Protein AF-A0A849WW15-F1 (afdb_monomer)

Structure (mmCIF, N/CA/C/O backbone):
data_AF-A0A849WW15-F1
#
_entry.id   AF-A0A849WW15-F1
#
loop_
_atom_site.group_PDB
_atom_site.id
_atom_site.type_symbol
_atom_site.label_atom_id
_atom_site.label_alt_id
_atom_site.label_comp_id
_atom_site.label_asym_id
_atom_site.label_entity_id
_atom_site.label_seq_id
_atom_site.pdbx_PDB_ins_code
_atom_site.Cartn_x
_atom_site.Cartn_y
_atom_site.Cartn_z
_atom_site.occupancy
_atom_site.B_iso_or_equiv
_atom_site.auth_seq_id
_atom_site.auth_comp_id
_atom_site.auth_asym_id
_atom_site.auth_atom_id
_atom_site.pdbx_PDB_model_num
ATOM 1 N N . GLY A 1 1 ? 19.511 -15.429 3.628 1.00 85.12 1 GLY A N 1
ATOM 2 C CA . GLY A 1 1 ? 18.711 -16.508 3.028 1.00 85.12 1 GLY A CA 1
ATOM 3 C C . GLY A 1 1 ? 17.426 -15.930 2.489 1.00 85.12 1 GLY A C 1
ATOM 4 O O . GLY A 1 1 ? 16.393 -16.110 3.109 1.00 85.12 1 GLY A O 1
ATOM 5 N N . GLU A 1 2 ? 17.505 -15.185 1.385 1.00 91.25 2 GLU A N 1
ATOM 6 C CA . GLU A 1 2 ? 16.321 -14.599 0.741 1.00 91.25 2 GLU A CA 1
ATOM 7 C C . GLU A 1 2 ? 15.491 -15.690 0.043 1.00 91.25 2 GLU A C 1
ATOM 9 O O . GLU A 1 2 ? 16.042 -16.706 -0.383 1.00 91.25 2 GLU A O 1
ATOM 14 N N .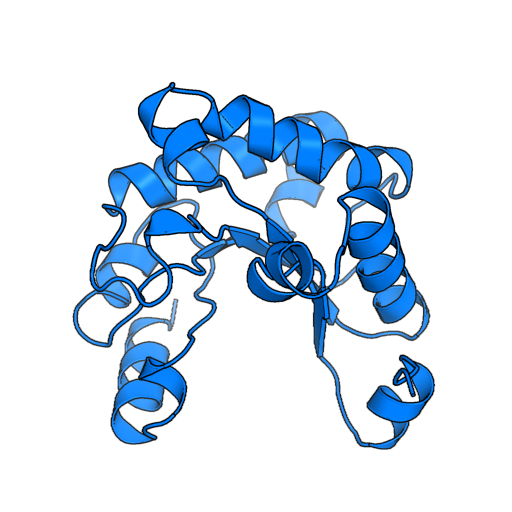 VAL A 1 3 ? 14.187 -15.454 -0.118 1.00 94.25 3 VAL A N 1
ATOM 15 C CA . VAL A 1 3 ? 13.289 -16.308 -0.911 1.00 94.25 3 VAL A CA 1
ATOM 16 C C . VAL A 1 3 ? 13.097 -15.675 -2.283 1.00 94.25 3 VAL A C 1
ATOM 18 O O . VAL A 1 3 ? 12.682 -14.521 -2.396 1.00 94.25 3 VAL A O 1
ATOM 21 N N . SER A 1 4 ? 13.402 -16.423 -3.341 1.00 94.06 4 SER A N 1
ATOM 22 C CA . SER A 1 4 ? 13.160 -15.957 -4.706 1.00 94.06 4 SER A CA 1
ATOM 23 C C . SER A 1 4 ? 11.670 -16.051 -5.073 1.00 94.06 4 SER A C 1
ATOM 25 O O . SER A 1 4 ? 10.972 -16.952 -4.598 1.00 94.06 4 SER A O 1
ATOM 27 N N . PRO A 1 5 ? 11.166 -15.204 -5.992 1.00 92.81 5 PRO A N 1
ATOM 28 C CA . PRO A 1 5 ? 9.784 -15.318 -6.456 1.00 92.81 5 PRO A CA 1
ATOM 29 C C . PRO A 1 5 ? 9.468 -16.667 -7.122 1.00 92.81 5 PRO A C 1
ATOM 31 O O . PRO A 1 5 ? 8.319 -17.090 -7.114 1.00 92.81 5 PRO A O 1
ATOM 34 N N . GLY A 1 6 ? 10.476 -17.352 -7.682 1.00 93.81 6 GLY A N 1
ATOM 35 C CA . GLY A 1 6 ? 10.332 -18.699 -8.245 1.00 93.81 6 GLY A CA 1
ATOM 36 C C . GLY A 1 6 ? 10.064 -19.763 -7.178 1.00 93.81 6 GLY A C 1
ATOM 37 O O . GLY A 1 6 ? 9.155 -20.567 -7.342 1.00 93.81 6 GLY A O 1
ATOM 38 N N . GLN A 1 7 ? 10.779 -19.705 -6.051 1.00 95.62 7 GLN A N 1
ATOM 39 C CA . GLN A 1 7 ? 10.535 -20.603 -4.915 1.00 95.62 7 GLN A CA 1
ATOM 40 C C . GLN A 1 7 ? 9.147 -20.375 -4.303 1.00 95.62 7 GLN A C 1
ATOM 42 O O . GLN A 1 7 ? 8.424 -21.327 -4.033 1.00 95.62 7 GLN A O 1
ATOM 47 N N . ALA A 1 8 ? 8.744 -19.112 -4.121 1.00 95.62 8 ALA A N 1
ATOM 48 C CA . ALA A 1 8 ? 7.420 -18.786 -3.585 1.00 95.62 8 ALA A CA 1
ATOM 49 C C . ALA A 1 8 ? 6.290 -19.299 -4.498 1.00 95.62 8 ALA A C 1
ATOM 51 O O . ALA A 1 8 ? 5.311 -19.875 -4.028 1.00 95.62 8 ALA A O 1
ATOM 52 N N . ARG A 1 9 ? 6.458 -19.130 -5.813 1.00 94.88 9 ARG A N 1
ATOM 53 C CA . ARG A 1 9 ? 5.588 -19.671 -6.865 1.00 94.88 9 ARG A CA 1
ATOM 54 C C . ARG A 1 9 ? 5.419 -21.181 -6.787 1.00 94.88 9 ARG A C 1
ATOM 56 O O . ARG A 1 9 ? 4.296 -21.667 -6.854 1.00 94.88 9 ARG A O 1
ATOM 63 N N . GLU A 1 10 ? 6.532 -21.897 -6.674 1.00 95.69 10 GLU A N 1
ATOM 64 C CA . GLU A 1 10 ? 6.550 -23.357 -6.589 1.00 95.69 10 GLU A CA 1
ATOM 65 C C . GLU A 1 10 ? 5.806 -23.854 -5.341 1.00 95.69 10 GLU A C 1
ATOM 67 O O . GLU A 1 10 ? 5.094 -24.849 -5.402 1.00 95.69 10 GLU A O 1
ATOM 72 N N . ALA A 1 11 ? 5.863 -23.090 -4.246 1.00 96.56 11 ALA A N 1
ATOM 73 C CA . ALA A 1 11 ? 5.080 -23.330 -3.034 1.00 96.56 11 ALA A CA 1
ATOM 74 C C . ALA A 1 11 ? 3.592 -22.910 -3.134 1.00 96.56 11 ALA A C 1
ATOM 76 O O . ALA A 1 11 ? 2.860 -23.014 -2.152 1.00 96.56 11 ALA A O 1
ATOM 77 N N . GLY A 1 12 ? 3.129 -22.421 -4.290 1.00 96.38 12 GLY A N 1
ATOM 78 C CA . GLY A 1 12 ? 1.732 -22.042 -4.533 1.00 96.38 12 GLY A CA 1
ATOM 79 C C . GLY A 1 12 ? 1.381 -20.582 -4.225 1.00 96.38 12 GLY A C 1
ATOM 80 O O . GLY A 1 12 ? 0.210 -20.205 -4.302 1.00 96.38 12 GLY A O 1
ATOM 81 N N . ALA A 1 13 ? 2.357 -19.729 -3.898 1.00 96.44 13 ALA A N 1
ATOM 82 C CA . ALA A 1 13 ? 2.088 -18.318 -3.642 1.00 96.44 13 ALA A CA 1
ATOM 83 C C . ALA A 1 13 ? 1.708 -17.569 -4.932 1.00 96.44 13 ALA A C 1
ATOM 85 O O . ALA A 1 13 ? 2.412 -17.619 -5.944 1.00 96.44 13 ALA A O 1
ATOM 86 N N . VAL A 1 14 ? 0.613 -16.806 -4.867 1.00 96.12 14 VAL A N 1
ATOM 87 C CA . VAL A 1 14 ? 0.112 -15.987 -5.988 1.00 96.12 14 VAL A CA 1
ATOM 88 C C . VAL A 1 14 ? 0.275 -14.480 -5.766 1.00 96.12 14 VAL A C 1
ATOM 90 O O . VAL A 1 14 ? 0.293 -13.726 -6.741 1.00 96.12 14 VAL A O 1
ATOM 93 N N . PHE A 1 15 ? 0.445 -14.042 -4.514 1.00 97.00 15 PHE A N 1
ATOM 94 C CA . PHE A 1 15 ? 0.693 -12.648 -4.131 1.00 97.00 15 PHE A CA 1
ATOM 95 C C . PHE A 1 15 ? 2.074 -12.471 -3.491 1.00 97.00 15 PHE A C 1
ATOM 97 O O . PHE A 1 15 ? 2.591 -13.395 -2.864 1.00 97.00 15 PHE A O 1
ATOM 104 N N . ALA A 1 16 ? 2.646 -11.273 -3.620 1.00 96.56 16 ALA A N 1
ATOM 105 C CA . ALA A 1 16 ? 3.856 -10.862 -2.908 1.00 96.56 16 ALA A CA 1
ATOM 106 C C . ALA A 1 16 ? 3.723 -9.418 -2.401 1.00 96.56 16 ALA A C 1
ATOM 108 O O . ALA A 1 16 ? 3.415 -8.521 -3.185 1.00 96.56 16 ALA A O 1
ATOM 109 N N . LEU A 1 17 ? 3.981 -9.195 -1.109 1.00 97.25 17 LEU A N 1
ATOM 110 C CA . LEU A 1 17 ? 4.114 -7.853 -0.535 1.00 97.25 17 LEU A CA 1
ATOM 111 C C . LEU A 1 17 ? 5.542 -7.335 -0.758 1.00 97.25 17 LEU A C 1
ATOM 113 O O . LEU A 1 17 ? 6.511 -8.078 -0.583 1.00 97.25 17 LEU A O 1
ATOM 117 N N . ALA A 1 18 ? 5.681 -6.059 -1.104 1.00 97.38 18 ALA A N 1
ATOM 118 C CA . ALA A 1 18 ? 6.974 -5.393 -1.233 1.00 97.38 18 ALA A CA 1
ATOM 119 C C . ALA A 1 18 ? 6.890 -3.957 -0.711 1.00 97.38 18 ALA A C 1
ATOM 121 O O . ALA A 1 18 ? 5.902 -3.270 -0.955 1.00 97.38 18 ALA A O 1
ATOM 122 N N . GLY A 1 19 ? 7.931 -3.481 -0.028 1.00 97.62 19 GLY A N 1
ATOM 123 C CA . GLY A 1 19 ? 7.954 -2.126 0.518 1.00 97.62 19 GLY A CA 1
ATOM 124 C C . GLY A 1 19 ? 7.168 -1.958 1.812 1.00 97.62 19 GLY A C 1
ATOM 125 O O . GLY A 1 19 ? 6.876 -0.820 2.167 1.00 97.62 19 GLY A O 1
ATOM 126 N N . HIS A 1 20 ? 6.800 -3.043 2.505 1.00 97.88 20 HIS A N 1
ATOM 127 C CA . HIS A 1 20 ? 6.090 -2.939 3.785 1.00 97.88 20 HIS A CA 1
ATOM 128 C C . HIS A 1 20 ? 6.897 -2.074 4.758 1.00 97.88 20 HIS A C 1
ATOM 130 O O . HIS A 1 20 ? 8.128 -2.195 4.822 1.00 97.88 20 HIS A O 1
ATOM 136 N N . SER A 1 21 ? 6.219 -1.213 5.514 1.00 95.94 21 SER A N 1
ATOM 137 C CA . SER A 1 21 ? 6.853 -0.270 6.450 1.00 95.94 21 SER A CA 1
ATOM 138 C C . SER A 1 21 ? 7.924 -0.912 7.352 1.00 95.94 21 SER A C 1
ATOM 140 O O . SER A 1 21 ? 9.035 -0.392 7.466 1.00 95.94 21 SER A O 1
ATOM 142 N N . GLU A 1 22 ? 7.660 -2.102 7.893 1.00 95.56 22 GLU A N 1
ATOM 143 C CA . GLU A 1 22 ? 8.605 -2.861 8.728 1.00 95.56 22 GLU A CA 1
ATOM 144 C C . GLU A 1 22 ? 9.868 -3.301 7.968 1.00 95.56 22 GLU A C 1
ATOM 146 O O . GLU A 1 22 ? 10.968 -3.281 8.521 1.00 95.56 22 GLU A O 1
ATOM 151 N N . ARG A 1 23 ? 9.757 -3.656 6.678 1.00 97.38 23 ARG A N 1
ATOM 152 C CA . ARG A 1 23 ? 10.933 -3.977 5.847 1.00 97.38 23 ARG A CA 1
ATOM 153 C C . ARG A 1 23 ? 11.808 -2.754 5.623 1.00 97.38 23 ARG A C 1
ATOM 155 O O . ARG A 1 23 ? 13.036 -2.855 5.662 1.00 97.38 23 ARG A O 1
ATOM 162 N N . ARG A 1 24 ? 11.184 -1.593 5.433 1.00 96.69 24 ARG A N 1
ATOM 163 C CA . ARG A 1 24 ? 11.888 -0.314 5.286 1.00 96.69 24 ARG A CA 1
ATOM 164 C C . ARG A 1 24 ? 12.603 0.067 6.578 1.00 96.69 24 ARG A C 1
ATOM 166 O O . ARG A 1 24 ? 13.775 0.427 6.543 1.00 96.69 24 ARG A O 1
ATOM 173 N N . GLN A 1 25 ? 11.919 -0.076 7.712 1.00 94.00 25 GLN A N 1
ATOM 174 C CA . GLN A 1 25 ? 12.437 0.310 9.021 1.00 94.00 25 GLN A CA 1
ATOM 175 C C . GLN A 1 25 ? 13.540 -0.624 9.531 1.00 94.00 25 GLN A C 1
ATOM 177 O O . GLN A 1 25 ? 14.572 -0.148 9.998 1.00 94.00 25 GLN A O 1
ATOM 182 N N . PHE A 1 26 ? 13.331 -1.939 9.460 1.00 95.81 26 PHE A N 1
ATOM 183 C CA . PHE A 1 26 ? 14.200 -2.905 10.141 1.00 95.81 26 PHE A CA 1
ATOM 184 C C . PHE A 1 26 ? 15.211 -3.587 9.218 1.00 95.81 26 PHE A C 1
ATOM 186 O O . PHE A 1 26 ? 16.211 -4.115 9.698 1.00 95.81 26 PHE A O 1
ATOM 193 N N . PHE A 1 27 ? 14.980 -3.575 7.901 1.00 96.38 27 PHE A N 1
ATOM 194 C CA . PHE A 1 27 ? 15.793 -4.323 6.935 1.00 96.38 27 PHE A CA 1
ATOM 195 C C . PHE A 1 27 ? 16.400 -3.443 5.834 1.00 96.38 27 PHE A C 1
ATOM 197 O O . PHE A 1 27 ? 16.982 -3.966 4.883 1.00 96.38 27 PHE A O 1
ATOM 204 N N . GLY A 1 28 ? 16.279 -2.115 5.952 1.00 95.75 28 GLY A N 1
ATOM 205 C CA . GLY A 1 28 ? 16.886 -1.160 5.022 1.00 95.75 28 GLY A CA 1
ATOM 206 C C . GLY A 1 28 ? 16.302 -1.208 3.608 1.00 95.75 28 GLY A C 1
ATOM 207 O O . GLY A 1 28 ? 16.986 -0.867 2.644 1.00 95.75 28 GLY A O 1
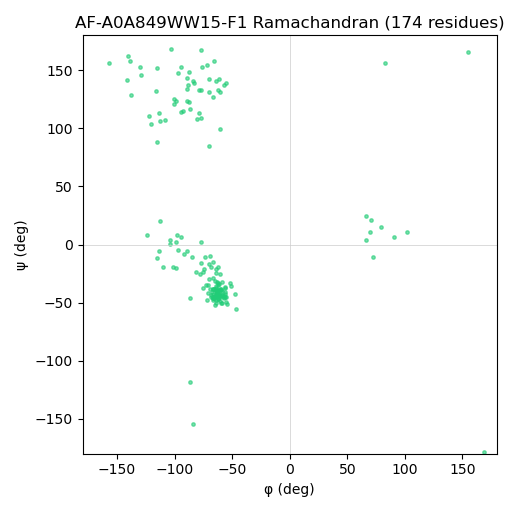ATOM 208 N N . GLU A 1 29 ? 15.056 -1.665 3.454 1.00 97.31 29 GLU A N 1
ATOM 209 C CA . GLU A 1 29 ? 14.377 -1.638 2.160 1.00 97.31 29 GLU A CA 1
ATOM 210 C C . GLU A 1 29 ? 14.120 -0.183 1.722 1.00 97.31 29 GLU A C 1
ATOM 212 O O . GLU A 1 29 ? 13.555 0.624 2.458 1.00 97.31 29 GLU A O 1
ATOM 217 N N . THR A 1 30 ? 14.561 0.160 0.514 1.00 98.00 30 THR A N 1
ATOM 218 C CA . THR A 1 30 ? 14.496 1.508 -0.065 1.00 98.00 30 THR A CA 1
ATOM 219 C C . THR A 1 30 ? 13.372 1.587 -1.091 1.00 98.00 30 THR A C 1
ATOM 221 O O . THR A 1 30 ? 12.855 0.557 -1.524 1.00 98.00 30 THR A O 1
ATOM 224 N N . ASP A 1 31 ? 13.018 2.797 -1.528 1.00 98.00 31 ASP A N 1
ATOM 225 C CA . ASP A 1 31 ? 12.000 3.000 -2.571 1.00 98.00 31 ASP A CA 1
ATOM 226 C C . ASP A 1 31 ? 12.363 2.219 -3.853 1.00 98.00 31 ASP A C 1
ATOM 228 O O . ASP A 1 31 ? 11.549 1.450 -4.370 1.00 98.00 31 ASP A O 1
AT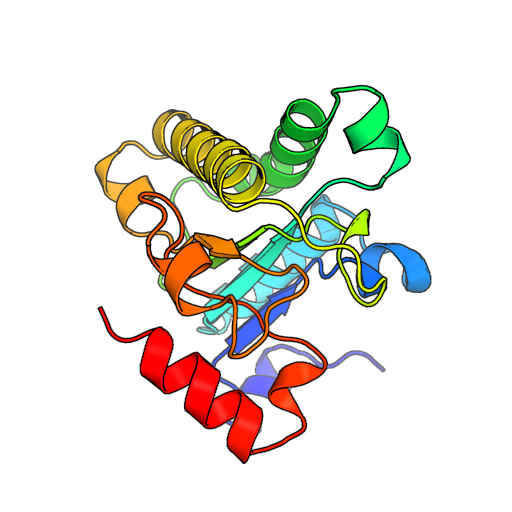OM 232 N N . ASP A 1 32 ? 13.626 2.285 -4.285 1.00 97.75 32 ASP A N 1
ATOM 233 C CA . ASP A 1 32 ? 14.121 1.533 -5.445 1.00 97.75 32 ASP A CA 1
ATOM 234 C C . ASP A 1 32 ? 14.137 0.015 -5.239 1.00 97.75 32 ASP A C 1
ATOM 236 O O . ASP A 1 32 ? 13.798 -0.745 -6.150 1.00 97.75 32 ASP A O 1
ATOM 240 N N . SER A 1 33 ? 14.576 -0.473 -4.072 1.00 97.38 33 SER A N 1
ATOM 241 C CA . SER A 1 33 ? 14.643 -1.922 -3.847 1.00 97.38 33 SER A CA 1
ATOM 242 C C . SER A 1 33 ? 13.256 -2.538 -3.668 1.00 97.38 33 SER A C 1
ATOM 244 O O . SER A 1 33 ? 13.024 -3.629 -4.190 1.00 97.38 33 SER A O 1
ATOM 246 N N . ALA A 1 34 ? 12.315 -1.820 -3.053 1.00 97.56 34 ALA A N 1
ATOM 247 C CA . ALA A 1 34 ? 10.920 -2.229 -2.952 1.00 97.56 34 ALA A CA 1
ATOM 248 C C . ALA A 1 34 ? 10.253 -2.348 -4.334 1.00 97.56 34 ALA A C 1
ATOM 250 O O . ALA A 1 34 ? 9.652 -3.382 -4.635 1.00 97.56 34 ALA A O 1
ATOM 251 N N . VAL A 1 35 ? 10.428 -1.353 -5.216 1.00 97.31 35 VAL A N 1
ATOM 252 C CA . VAL A 1 35 ? 9.898 -1.413 -6.591 1.00 97.31 35 VAL A CA 1
ATOM 253 C C . VAL A 1 35 ? 10.530 -2.555 -7.381 1.00 97.31 35 VAL A C 1
ATOM 255 O O . VAL A 1 35 ? 9.812 -3.326 -8.020 1.00 97.31 35 VAL A O 1
ATOM 258 N N . ARG A 1 36 ? 11.854 -2.742 -7.293 1.00 96.31 36 ARG A N 1
ATOM 259 C CA . ARG A 1 36 ? 12.523 -3.874 -7.958 1.00 96.31 36 ARG A CA 1
ATOM 260 C C . ARG A 1 36 ? 11.993 -5.225 -7.480 1.00 96.31 36 ARG A C 1
ATOM 262 O O . ARG A 1 36 ? 11.836 -6.125 -8.303 1.00 96.31 36 ARG A O 1
ATOM 269 N N . ARG A 1 37 ? 11.682 -5.385 -6.187 1.00 95.81 37 ARG A N 1
ATOM 270 C CA . ARG A 1 37 ? 11.052 -6.613 -5.669 1.00 95.81 37 ARG A CA 1
ATOM 271 C C . ARG A 1 37 ? 9.634 -6.792 -6.207 1.00 95.81 37 ARG A C 1
ATOM 273 O O . ARG A 1 37 ? 9.312 -7.890 -6.655 1.00 95.81 37 ARG A O 1
ATOM 280 N N . ALA A 1 38 ? 8.820 -5.737 -6.210 1.00 9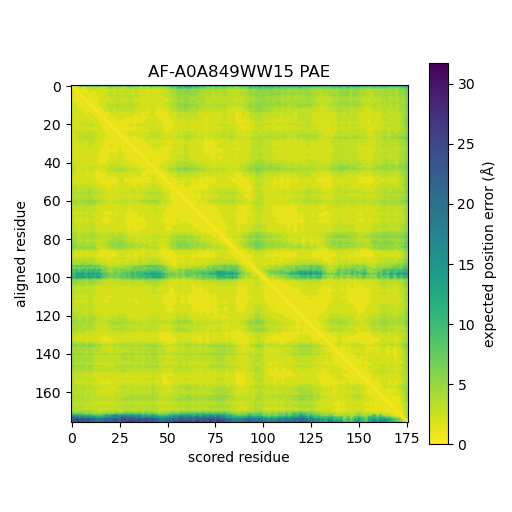6.38 38 ALA A N 1
ATOM 281 C CA . ALA A 1 38 ? 7.454 -5.789 -6.727 1.00 96.38 38 ALA A CA 1
ATOM 282 C C . ALA A 1 38 ? 7.421 -6.185 -8.214 1.00 96.38 38 ALA A C 1
ATOM 284 O O . ALA A 1 38 ? 6.745 -7.142 -8.596 1.00 96.38 38 ALA A O 1
ATOM 285 N N . LEU A 1 39 ? 8.216 -5.508 -9.048 1.00 95.50 39 LEU A N 1
ATOM 286 C CA . LEU A 1 39 ? 8.328 -5.818 -10.475 1.00 95.50 39 LEU A CA 1
ATOM 287 C C . LEU A 1 39 ? 8.974 -7.190 -10.705 1.00 95.50 39 LEU A C 1
ATOM 289 O O . LEU A 1 39 ? 8.515 -7.955 -11.550 1.00 95.50 39 LEU A O 1
ATOM 293 N N . GLY A 1 40 ? 9.979 -7.561 -9.908 1.00 94.81 40 GLY A N 1
ATOM 294 C CA . GLY A 1 40 ? 10.595 -8.888 -9.947 1.00 94.81 40 GLY A CA 1
ATOM 295 C C . GLY A 1 40 ? 9.592 -10.014 -9.675 1.00 94.81 40 GLY A C 1
ATOM 296 O O . GLY A 1 40 ? 9.566 -11.004 -10.406 1.00 94.81 40 GLY A O 1
ATOM 297 N N . ALA A 1 41 ? 8.712 -9.850 -8.685 1.00 94.75 41 ALA A N 1
ATOM 298 C CA . ALA A 1 41 ? 7.628 -10.793 -8.424 1.00 94.75 41 ALA A CA 1
ATOM 299 C C . ALA A 1 41 ? 6.650 -10.867 -9.611 1.00 94.75 41 ALA A C 1
ATOM 301 O O . ALA A 1 41 ? 6.279 -11.964 -10.047 1.00 94.75 41 ALA A O 1
ATOM 302 N N . HIS A 1 42 ? 6.307 -9.715 -10.195 1.00 93.62 42 HIS A N 1
ATOM 303 C CA . HIS A 1 42 ? 5.442 -9.635 -11.369 1.00 93.62 42 HIS A CA 1
ATOM 304 C C . HIS A 1 42 ? 6.023 -10.343 -12.600 1.00 93.62 42 HIS A C 1
ATOM 306 O O . HIS A 1 42 ? 5.309 -11.107 -13.238 1.00 93.62 42 HIS A O 1
ATOM 312 N N . THR A 1 43 ? 7.324 -10.207 -12.891 1.00 92.69 43 THR A N 1
ATOM 313 C CA . THR A 1 43 ? 7.965 -10.915 -14.026 1.00 92.69 43 THR A CA 1
ATOM 314 C C . THR A 1 43 ? 7.935 -12.436 -13.902 1.00 92.69 43 THR A C 1
ATOM 316 O O . THR A 1 43 ? 8.087 -13.147 -14.893 1.00 92.69 43 THR A O 1
ATOM 319 N N . ARG A 1 44 ? 7.722 -12.963 -12.692 1.00 93.56 44 ARG A N 1
ATOM 320 C CA . ARG A 1 44 ? 7.493 -14.394 -12.489 1.00 93.56 44 ARG A CA 1
ATOM 321 C C . ARG A 1 44 ? 6.026 -14.780 -12.582 1.00 93.56 44 ARG A C 1
ATOM 323 O O . ARG A 1 44 ? 5.773 -15.977 -12.531 1.00 93.56 44 ARG A O 1
ATOM 330 N N . GLY A 1 45 ? 5.117 -13.806 -12.713 1.00 92.44 45 GLY A N 1
ATOM 331 C CA . GLY A 1 45 ? 3.654 -13.891 -12.816 1.00 92.44 45 GLY A CA 1
ATOM 332 C C . GLY A 1 45 ? 2.886 -13.550 -11.523 1.00 92.44 45 GLY A C 1
ATOM 333 O O . GLY A 1 45 ? 1.742 -13.977 -11.371 1.00 92.44 45 GLY A O 1
ATOM 334 N N . MET A 1 46 ? 3.537 -13.002 -10.478 1.00 95.38 46 MET A N 1
ATOM 335 C CA . MET A 1 46 ? 2.913 -12.867 -9.144 1.00 95.38 46 MET A CA 1
ATOM 336 C C . MET A 1 46 ? 2.169 -11.543 -9.124 1.00 95.38 46 MET A C 1
ATOM 338 O O . MET A 1 46 ? 2.611 -10.566 -9.727 1.00 95.38 46 MET A O 1
ATOM 342 N N . ARG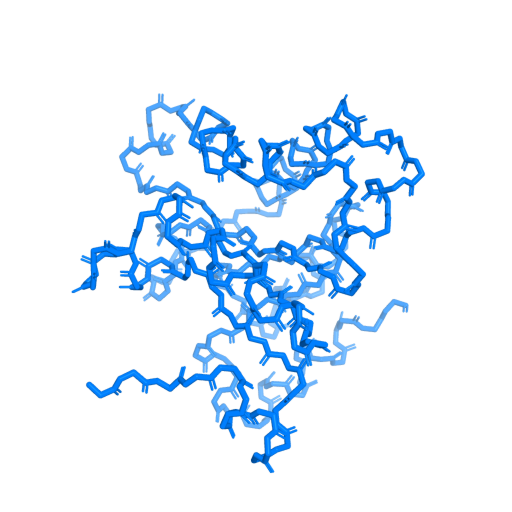 A 1 47 ? 1.071 -11.484 -8.382 1.00 96.06 47 ARG A N 1
ATOM 343 C CA . ARG A 1 47 ? 0.386 -10.222 -8.118 1.00 96.06 47 ARG A CA 1
ATOM 344 C C . ARG A 1 47 ? 1.128 -9.502 -6.998 1.00 96.06 47 ARG A C 1
ATOM 346 O O . ARG A 1 47 ? 1.113 -9.948 -5.852 1.00 96.06 47 ARG A O 1
ATOM 353 N N . ALA A 1 48 ? 1.832 -8.431 -7.334 1.00 96.31 48 ALA A N 1
ATOM 354 C CA . ALA A 1 48 ? 2.558 -7.653 -6.341 1.00 96.31 48 ALA A CA 1
ATOM 355 C C . ALA A 1 48 ? 1.633 -6.635 -5.660 1.00 96.31 48 ALA A C 1
ATOM 357 O O . ALA A 1 48 ? 0.802 -6.004 -6.316 1.00 96.31 48 ALA A O 1
ATOM 358 N N . VAL A 1 49 ? 1.810 -6.468 -4.352 1.00 98.12 49 VAL A N 1
ATOM 359 C CA . VAL A 1 49 ? 1.223 -5.382 -3.565 1.00 98.12 49 VAL A CA 1
ATOM 360 C C . VAL A 1 49 ? 2.374 -4.507 -3.087 1.00 98.12 49 VAL A C 1
ATOM 362 O O . VAL A 1 49 ? 3.232 -4.963 -2.328 1.00 98.12 49 VAL A O 1
ATOM 365 N N . PHE A 1 50 ? 2.428 -3.275 -3.583 1.00 98.38 50 PHE A N 1
ATOM 366 C CA . PHE A 1 50 ? 3.466 -2.315 -3.230 1.00 98.38 50 PHE A CA 1
ATOM 367 C C . PHE A 1 50 ? 2.986 -1.417 -2.093 1.00 98.38 50 PHE A C 1
ATOM 369 O O . PHE A 1 50 ? 2.050 -0.633 -2.256 1.00 98.38 50 PHE A O 1
ATOM 376 N N . CYS A 1 51 ? 3.637 -1.558 -0.945 1.00 98.56 51 CYS A N 1
ATOM 377 C CA . CYS A 1 51 ? 3.344 -0.808 0.260 1.00 98.56 51 CYS A CA 1
ATOM 378 C C . CYS A 1 51 ? 4.137 0.505 0.295 1.00 98.56 51 CYS A C 1
ATOM 380 O O . CYS A 1 51 ? 5.334 0.569 -0.035 1.00 98.56 51 CYS A O 1
ATOM 382 N N . LEU A 1 52 ? 3.446 1.566 0.695 1.00 98.56 52 LEU A N 1
ATOM 383 C CA . LEU A 1 52 ? 3.966 2.926 0.742 1.00 98.56 52 LEU A CA 1
ATOM 384 C C . LEU A 1 52 ? 3.164 3.755 1.744 1.00 98.56 52 LEU A C 1
ATOM 386 O O . LEU A 1 52 ? 2.004 3.466 2.014 1.00 98.56 52 LEU A O 1
ATOM 390 N N . GLY A 1 53 ? 3.769 4.808 2.265 1.00 98.12 53 GLY A N 1
ATOM 391 C CA . GLY A 1 53 ? 3.156 5.691 3.239 1.00 98.12 53 GLY A CA 1
ATOM 392 C C . GLY A 1 53 ? 4.186 6.407 4.098 1.00 98.12 53 GLY A C 1
ATOM 393 O O . GLY A 1 53 ? 5.383 6.087 4.100 1.00 98.12 53 GLY A O 1
ATOM 394 N N . GLU A 1 54 ? 3.702 7.429 4.788 1.00 97.94 54 GLU A N 1
ATOM 395 C CA . GLU A 1 54 ? 4.501 8.363 5.562 1.00 97.94 54 GLU A CA 1
ATOM 396 C C . GLU A 1 54 ? 4.610 7.972 7.040 1.00 97.94 54 GLU A C 1
ATOM 398 O O . GLU A 1 54 ? 3.711 7.362 7.629 1.00 97.94 54 GLU A O 1
ATOM 403 N N . ARG A 1 55 ? 5.712 8.385 7.666 1.00 95.69 55 ARG A N 1
ATOM 404 C CA . ARG A 1 55 ? 5.902 8.325 9.120 1.00 95.69 55 ARG A CA 1
ATOM 405 C C . ARG A 1 55 ? 5.149 9.448 9.834 1.00 95.69 55 ARG A C 1
ATOM 407 O O . ARG A 1 55 ? 4.717 10.420 9.219 1.00 95.69 55 ARG A O 1
ATOM 414 N N . LEU A 1 56 ? 5.037 9.341 11.160 1.00 93.19 56 LEU A N 1
ATOM 415 C CA . LEU A 1 56 ? 4.345 10.342 11.980 1.00 93.19 56 LEU A CA 1
ATOM 416 C C . LEU A 1 56 ? 4.948 11.746 11.811 1.00 93.19 56 LEU A C 1
ATOM 418 O O . LEU A 1 56 ? 4.215 12.702 11.601 1.00 93.19 56 LEU A O 1
ATOM 422 N N . ASP A 1 57 ? 6.279 11.860 11.813 1.00 95.06 57 ASP A N 1
ATOM 423 C CA . ASP A 1 57 ? 6.976 13.140 11.640 1.00 95.06 57 ASP A CA 1
ATOM 424 C C . ASP A 1 57 ? 6.711 13.776 10.267 1.00 95.06 57 ASP A C 1
ATOM 426 O O . ASP A 1 57 ? 6.659 14.999 10.129 1.00 95.06 57 ASP A O 1
ATOM 430 N N . GLU A 1 58 ? 6.527 12.949 9.238 1.00 96.88 58 GLU A N 1
ATOM 431 C CA . GLU A 1 58 ? 6.186 13.380 7.885 1.00 96.88 58 GLU A CA 1
ATOM 432 C C . GLU A 1 58 ? 4.712 13.802 7.792 1.00 96.88 58 GLU A C 1
ATOM 434 O O . GLU A 1 58 ? 4.416 14.801 7.136 1.00 96.88 58 GLU A O 1
ATOM 439 N N . ARG A 1 59 ? 3.797 13.117 8.491 1.00 95.19 59 ARG A N 1
ATOM 440 C CA . ARG A 1 59 ? 2.386 13.527 8.588 1.00 95.19 59 ARG A CA 1
ATOM 441 C C . ARG A 1 59 ? 2.238 14.857 9.319 1.00 95.19 59 ARG A C 1
ATOM 443 O O . ARG A 1 59 ? 1.621 15.776 8.784 1.00 95.19 59 ARG A O 1
ATOM 450 N N . ASP A 1 60 ? 2.829 14.970 10.506 1.00 93.62 60 ASP A N 1
ATOM 451 C CA . ASP A 1 60 ? 2.701 16.141 11.385 1.00 93.62 60 ASP A CA 1
ATOM 452 C C . ASP A 1 60 ? 3.304 17.410 10.762 1.00 93.62 60 ASP A C 1
ATOM 454 O O . ASP A 1 60 ? 2.932 18.528 11.108 1.00 93.62 60 ASP A O 1
ATOM 458 N N . SER A 1 61 ? 4.206 17.245 9.794 1.00 96.94 61 SER A N 1
ATOM 459 C CA . SER A 1 61 ? 4.810 18.335 9.023 1.00 96.94 61 SER A CA 1
ATOM 460 C C . SER A 1 61 ? 4.160 18.577 7.655 1.00 96.94 61 SER A C 1
ATOM 462 O O . SER A 1 61 ? 4.696 19.346 6.857 1.00 96.94 61 SER A O 1
ATOM 464 N N . GLY A 1 62 ? 3.030 17.927 7.356 1.00 96.94 62 GLY A N 1
ATOM 465 C CA . GLY A 1 62 ? 2.291 18.116 6.104 1.00 96.94 62 GLY A CA 1
ATOM 466 C C . GLY A 1 62 ? 2.984 17.542 4.861 1.00 96.94 62 GLY A C 1
ATOM 467 O O . GLY A 1 62 ? 2.682 17.957 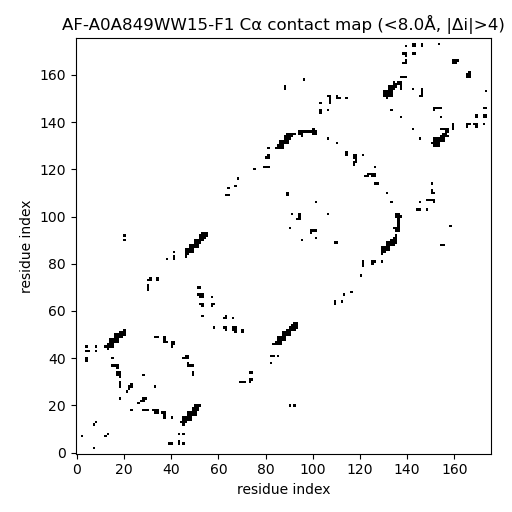3.745 1.00 96.94 62 GLY A O 1
ATOM 468 N N . ARG A 1 63 ? 3.917 16.595 5.026 1.00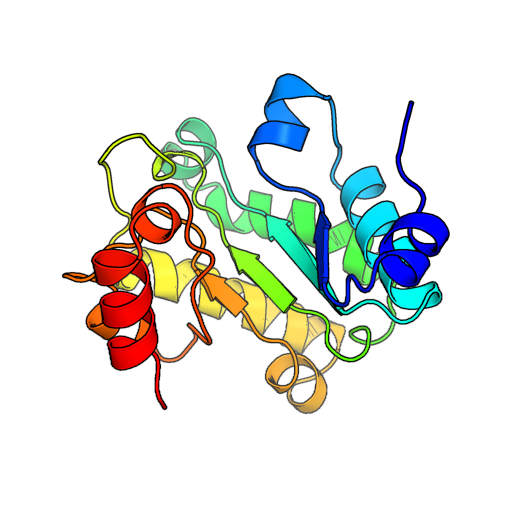 98.25 63 ARG A N 1
ATOM 469 C CA . ARG A 1 63 ? 4.717 16.011 3.934 1.00 98.25 63 ARG A CA 1
ATOM 470 C C . ARG A 1 63 ? 4.154 14.712 3.357 1.00 98.25 63 ARG A C 1
ATOM 472 O O . ARG A 1 63 ? 4.817 14.117 2.512 1.00 98.25 63 ARG A O 1
ATOM 479 N N . THR A 1 64 ? 2.958 14.269 3.756 1.00 98.25 64 THR A N 1
ATOM 480 C CA . THR A 1 64 ? 2.346 13.017 3.264 1.00 98.25 64 THR A CA 1
ATOM 481 C C . THR A 1 64 ? 2.436 12.898 1.740 1.00 98.25 64 THR A C 1
ATOM 483 O O . THR A 1 64 ? 3.040 11.960 1.237 1.00 98.25 64 THR A O 1
ATOM 486 N N . PHE A 1 65 ? 1.944 13.882 0.986 1.00 98.62 65 PHE A N 1
ATOM 487 C CA . PHE A 1 65 ? 1.944 13.823 -0.482 1.00 98.62 65 PHE A CA 1
ATOM 488 C C . PHE A 1 65 ? 3.344 13.799 -1.098 1.00 98.62 65 PHE A C 1
ATOM 490 O O . PHE A 1 65 ? 3.593 13.013 -2.009 1.00 98.62 65 PHE A O 1
ATOM 497 N N . GLN A 1 66 ? 4.283 14.571 -0.549 1.00 98.69 66 GLN A N 1
ATOM 498 C CA . GLN A 1 66 ? 5.681 14.550 -0.985 1.00 98.69 66 GLN A CA 1
ATOM 499 C C . GLN A 1 66 ? 6.312 13.161 -0.790 1.00 98.69 66 GLN A C 1
ATOM 501 O O . GLN A 1 66 ? 7.083 12.695 -1.630 1.00 98.69 66 GLN A O 1
ATOM 506 N N . VAL A 1 67 ? 5.988 12.486 0.316 1.00 98.62 67 VAL A N 1
ATOM 507 C CA . VAL A 1 67 ? 6.454 11.121 0.589 1.00 98.62 67 VAL A CA 1
ATOM 508 C C . VAL A 1 67 ? 5.853 10.130 -0.404 1.00 98.62 67 VAL A C 1
ATOM 510 O O . VAL A 1 67 ? 6.597 9.327 -0.967 1.00 98.62 67 VAL A O 1
ATOM 513 N N . LEU A 1 68 ? 4.545 10.212 -0.657 1.00 98.69 68 LEU A N 1
ATOM 514 C CA . LEU A 1 68 ? 3.858 9.338 -1.611 1.00 98.69 68 LEU A CA 1
ATOM 515 C C . LEU A 1 68 ? 4.407 9.518 -3.037 1.00 98.69 68 LEU A C 1
ATOM 517 O O . LEU A 1 68 ? 4.684 8.528 -3.711 1.00 98.69 68 LEU A O 1
ATOM 521 N N . GLU A 1 69 ? 4.646 10.758 -3.477 1.00 98.62 69 GLU A N 1
ATOM 522 C CA . GLU A 1 69 ? 5.300 11.048 -4.763 1.00 98.62 69 GLU A CA 1
ATOM 523 C C . GLU A 1 69 ? 6.694 10.428 -4.847 1.00 98.62 69 GLU A C 1
ATOM 525 O O . GLU A 1 69 ? 6.998 9.714 -5.805 1.00 98.62 69 GLU A O 1
ATOM 530 N N . ARG A 1 70 ? 7.530 10.654 -3.824 1.00 98.50 70 ARG A N 1
ATOM 531 C CA . ARG A 1 70 ? 8.889 10.099 -3.759 1.00 98.50 70 ARG A CA 1
ATOM 532 C C . ARG A 1 70 ? 8.871 8.574 -3.849 1.00 98.50 70 ARG A C 1
ATOM 534 O O . ARG A 1 70 ? 9.643 8.005 -4.614 1.00 98.50 70 ARG A O 1
ATOM 541 N N . GLN A 1 71 ? 7.984 7.920 -3.101 1.00 98.56 71 GLN A N 1
ATOM 542 C CA . GLN A 1 71 ? 7.881 6.460 -3.063 1.00 98.56 71 GLN A CA 1
ATOM 543 C C . GLN A 1 71 ? 7.336 5.869 -4.372 1.00 98.56 71 GLN A C 1
ATOM 545 O O . GLN A 1 71 ? 7.713 4.755 -4.736 1.00 98.56 71 GLN A O 1
ATOM 550 N N . MET A 1 72 ? 6.493 6.605 -5.102 1.00 98.31 72 MET A N 1
ATOM 551 C CA . MET A 1 72 ? 5.970 6.199 -6.413 1.00 98.31 72 MET A CA 1
ATOM 552 C C . MET A 1 72 ? 6.943 6.475 -7.569 1.00 98.31 72 MET A C 1
ATOM 554 O O . MET A 1 72 ? 6.873 5.804 -8.601 1.00 98.31 72 MET A O 1
ATOM 558 N N . ALA A 1 73 ? 7.870 7.425 -7.421 1.00 98.31 73 ALA A N 1
ATOM 559 C CA . ALA A 1 73 ? 8.758 7.844 -8.504 1.00 98.31 73 ALA A CA 1
ATOM 560 C C . ALA A 1 73 ? 9.572 6.687 -9.130 1.00 98.31 73 ALA A C 1
ATOM 562 O O . ALA A 1 73 ? 9.567 6.577 -10.362 1.00 98.31 73 ALA A O 1
ATOM 563 N N . PRO A 1 74 ? 10.192 5.762 -8.364 1.00 98.00 74 PRO A N 1
ATOM 564 C CA . PRO A 1 74 ? 10.907 4.633 -8.959 1.00 98.00 74 PRO A CA 1
ATOM 565 C C . PRO A 1 74 ? 10.001 3.667 -9.727 1.00 98.00 74 PRO A C 1
ATOM 567 O O . PRO A 1 74 ? 10.445 3.075 -10.713 1.00 98.00 74 PRO A O 1
ATOM 570 N N . LEU A 1 75 ? 8.737 3.513 -9.311 1.00 97.19 75 LEU A N 1
ATOM 571 C CA . LEU A 1 75 ? 7.752 2.689 -10.017 1.00 97.19 75 LEU A CA 1
ATOM 572 C C . LEU A 1 75 ? 7.430 3.311 -11.372 1.00 97.19 75 LEU A C 1
ATOM 574 O O . LEU A 1 75 ? 7.494 2.634 -12.393 1.00 97.19 75 LEU A O 1
ATOM 578 N N . PHE A 1 76 ? 7.163 4.614 -11.401 1.00 97.56 76 PHE A N 1
ATOM 579 C CA . PHE A 1 76 ? 6.878 5.337 -12.638 1.00 97.56 76 PHE A CA 1
ATOM 580 C C . PHE A 1 76 ? 8.074 5.419 -13.593 1.00 97.56 76 PHE A C 1
ATOM 582 O O . PHE A 1 76 ? 7.877 5.492 -14.810 1.00 97.56 76 PHE A O 1
ATOM 589 N N . ALA A 1 77 ? 9.299 5.402 -13.065 1.00 97.38 77 ALA A N 1
ATOM 590 C CA . ALA A 1 77 ? 10.514 5.356 -13.870 1.00 97.38 77 ALA A CA 1
ATOM 591 C C . ALA A 1 77 ? 10.721 3.987 -14.543 1.00 97.38 77 ALA A C 1
ATOM 593 O O . ALA A 1 77 ? 11.208 3.929 -15.669 1.00 97.38 77 ALA A O 1
ATOM 594 N N . GLN A 1 78 ? 10.339 2.894 -13.873 1.00 95.94 78 GLN A N 1
ATOM 595 C CA . GLN A 1 78 ? 10.593 1.522 -14.335 1.00 95.94 78 GLN A CA 1
ATOM 596 C C . GLN A 1 78 ? 9.395 0.870 -15.045 1.00 95.94 78 GLN A C 1
ATOM 598 O O . GLN A 1 78 ? 9.582 -0.088 -15.791 1.00 95.94 78 GLN A O 1
ATOM 603 N N . ALA A 1 79 ? 8.177 1.373 -14.831 1.00 95.00 79 ALA A N 1
ATOM 604 C CA . ALA A 1 79 ? 6.944 0.809 -15.369 1.00 95.00 79 ALA A CA 1
ATOM 605 C C . ALA A 1 79 ? 6.204 1.840 -16.252 1.00 95.00 79 ALA A C 1
ATOM 607 O O . ALA A 1 79 ? 5.552 2.756 -15.733 1.00 95.00 79 ALA A O 1
ATOM 608 N N . PRO A 1 80 ? 6.266 1.714 -17.595 1.00 93.56 80 PRO A N 1
ATOM 609 C CA . PRO A 1 80 ? 5.543 2.608 -18.505 1.00 93.56 80 PRO A CA 1
ATOM 610 C C . PRO A 1 80 ? 4.018 2.423 -18.443 1.00 93.56 80 PRO A C 1
ATOM 612 O O . PRO A 1 80 ? 3.283 3.323 -18.834 1.00 93.56 80 PRO A O 1
ATOM 615 N N . ALA A 1 81 ? 3.555 1.286 -17.924 1.00 95.00 81 ALA A N 1
ATOM 616 C CA . ALA A 1 81 ? 2.162 0.948 -17.660 1.00 95.00 81 ALA A CA 1
ATOM 617 C C . ALA A 1 81 ? 2.072 0.217 -16.306 1.00 95.00 81 ALA A C 1
ATOM 619 O O . ALA A 1 81 ? 3.083 -0.351 -15.873 1.00 95.00 81 ALA A O 1
ATOM 620 N N . PRO A 1 82 ? 0.907 0.200 -15.632 1.00 93.75 82 PRO A N 1
ATOM 621 C CA . PRO A 1 82 ? 0.751 -0.576 -14.410 1.00 93.75 82 PRO A CA 1
ATOM 622 C C . PRO A 1 82 ? 0.945 -2.071 -14.708 1.00 93.75 82 PRO A C 1
ATOM 624 O O . PRO A 1 82 ? 0.361 -2.574 -15.672 1.00 93.75 82 PRO A O 1
ATOM 627 N N . PRO A 1 83 ? 1.734 -2.803 -13.902 1.00 91.69 83 PRO A N 1
ATOM 628 C CA . PRO A 1 83 ? 1.854 -4.245 -14.064 1.00 91.69 83 PRO A CA 1
ATOM 629 C C . PRO A 1 83 ? 0.497 -4.932 -13.857 1.00 91.69 83 PRO A C 1
ATOM 631 O O . PRO A 1 83 ? -0.290 -4.537 -12.995 1.00 91.69 83 PRO A O 1
ATOM 634 N N . GLU A 1 84 ? 0.209 -5.977 -14.629 1.00 91.06 84 GLU A N 1
ATOM 635 C CA . GLU A 1 84 ? -1.071 -6.681 -14.523 1.00 91.06 84 GLU A CA 1
ATOM 636 C C . GLU A 1 84 ? -1.273 -7.273 -13.114 1.00 91.06 84 GLU A C 1
ATOM 638 O O . GLU A 1 84 ? -0.392 -7.929 -12.550 1.00 91.06 84 GLU A O 1
ATOM 643 N N . GLY A 1 85 ? -2.451 -7.032 -12.530 1.00 87.81 85 GLY A N 1
ATOM 644 C CA . GLY A 1 85 ? -2.808 -7.527 -11.198 1.00 87.81 85 GLY A CA 1
ATOM 645 C C . GLY A 1 85 ? -2.049 -6.870 -10.039 1.00 87.81 85 GLY A C 1
ATOM 646 O O . GLY A 1 85 ? -2.148 -7.361 -8.911 1.00 87.81 85 GLY A O 1
ATOM 647 N N . PHE A 1 86 ? -1.310 -5.789 -10.303 1.00 93.50 86 PHE A N 1
ATOM 648 C CA . PHE A 1 86 ? -0.621 -4.979 -9.303 1.00 93.50 86 PHE A CA 1
ATOM 649 C C . PHE A 1 86 ? -1.604 -4.185 -8.434 1.00 93.50 86 PHE A C 1
ATOM 651 O O . PHE A 1 86 ? -2.610 -3.663 -8.923 1.00 93.50 86 PHE A O 1
ATOM 658 N N . SER A 1 87 ? -1.285 -4.068 -7.148 1.00 97.75 87 SER A N 1
ATOM 659 C CA . SER A 1 87 ? -2.020 -3.233 -6.197 1.00 97.75 87 SER A CA 1
ATOM 660 C C . SER A 1 87 ? -1.063 -2.333 -5.417 1.00 97.75 87 SER A C 1
ATOM 662 O O . SER A 1 87 ? 0.089 -2.692 -5.173 1.00 97.75 87 SER A O 1
ATOM 664 N N . LEU A 1 88 ? -1.568 -1.191 -4.964 1.00 98.44 88 LEU A N 1
ATOM 665 C CA . LEU A 1 88 ? -0.934 -0.361 -3.945 1.00 98.44 88 LEU A CA 1
ATOM 666 C C . LEU A 1 88 ? -1.543 -0.671 -2.578 1.00 98.44 88 LEU A C 1
ATOM 668 O O . LEU A 1 88 ? -2.736 -0.955 -2.489 1.00 98.44 88 LEU A O 1
ATOM 672 N N . ALA A 1 89 ? -0.747 -0.572 -1.520 1.00 98.44 89 ALA A N 1
ATOM 673 C CA . ALA A 1 89 ? -1.237 -0.509 -0.150 1.00 98.44 89 ALA A CA 1
ATOM 674 C C . ALA A 1 89 ? -0.731 0.786 0.493 1.00 98.44 89 ALA A C 1
ATOM 676 O O . ALA A 1 89 ? 0.470 0.942 0.720 1.00 98.44 89 ALA A O 1
ATOM 677 N N . TYR A 1 90 ? -1.646 1.725 0.741 1.00 98.50 90 TYR A N 1
ATOM 678 C CA . TYR A 1 90 ? -1.343 2.930 1.500 1.00 98.50 90 TYR A CA 1
ATOM 679 C C . TYR A 1 90 ? -1.332 2.604 2.993 1.00 98.50 90 TYR A C 1
ATOM 681 O O . TYR A 1 90 ? -2.355 2.277 3.593 1.00 98.50 90 TYR A O 1
ATOM 689 N N . GLU A 1 91 ? -0.155 2.708 3.584 1.00 96.88 91 GLU A N 1
ATOM 690 C CA . GLU A 1 91 ? 0.164 2.373 4.961 1.00 96.88 91 GLU A CA 1
ATOM 691 C C . GLU A 1 91 ? 0.564 3.651 5.710 1.00 96.88 91 GLU A C 1
ATOM 693 O O . GLU A 1 91 ? 1.754 3.974 5.754 1.00 96.88 91 GLU A O 1
ATOM 698 N N . PRO A 1 92 ? -0.377 4.404 6.315 1.00 95.75 92 PRO A N 1
ATOM 699 C CA . PRO A 1 92 ? -0.002 5.470 7.240 1.00 95.75 92 PRO A CA 1
ATOM 700 C C . PRO A 1 92 ? 0.769 4.832 8.400 1.00 95.75 92 PRO A C 1
ATOM 702 O O . PRO A 1 92 ? 0.164 4.256 9.303 1.00 95.75 92 PRO A O 1
ATOM 705 N N . VAL A 1 93 ? 2.106 4.895 8.371 1.00 94.75 93 VAL A N 1
ATOM 706 C CA . VAL A 1 93 ? 2.986 4.079 9.236 1.00 94.75 93 VAL A CA 1
ATOM 707 C C . VAL A 1 93 ? 2.701 4.348 10.711 1.00 94.75 93 VAL A C 1
ATOM 709 O O . VAL A 1 93 ? 2.751 3.461 11.556 1.00 94.75 93 VAL A O 1
ATOM 712 N N . TRP A 1 94 ? 2.310 5.580 11.012 1.00 92.62 94 TRP A N 1
ATOM 713 C CA . TRP A 1 94 ? 1.911 6.035 12.338 1.00 92.62 94 TRP A CA 1
ATOM 714 C C . TRP A 1 94 ? 0.612 5.403 12.881 1.00 92.62 94 TRP A C 1
ATOM 716 O O . TRP A 1 94 ? 0.346 5.494 14.083 1.00 92.62 94 TRP A O 1
ATOM 726 N N . ALA A 1 95 ? -0.186 4.755 12.031 1.00 87.31 95 ALA A N 1
ATOM 727 C CA . ALA A 1 95 ? -1.429 4.064 12.379 1.00 87.31 95 ALA A CA 1
ATOM 728 C C . ALA A 1 95 ? -1.292 2.526 12.415 1.00 87.31 95 ALA A C 1
ATOM 730 O O . ALA A 1 95 ? -2.272 1.827 12.678 1.00 87.31 95 ALA A O 1
ATOM 731 N N . ILE A 1 96 ? -0.104 1.968 12.151 1.00 83.94 96 ILE A N 1
ATOM 732 C CA . ILE A 1 96 ? 0.122 0.515 12.145 1.00 83.94 96 ILE A CA 1
ATOM 733 C C . ILE A 1 96 ? 0.457 0.047 13.560 1.00 83.94 96 ILE A C 1
ATOM 735 O O . ILE A 1 96 ? 1.462 0.453 14.134 1.00 83.94 96 ILE A O 1
ATOM 739 N N . GLY A 1 97 ? -0.388 -0.802 14.149 1.00 74.38 97 GLY A N 1
ATOM 740 C CA . GLY A 1 97 ? -0.119 -1.415 15.459 1.00 74.38 97 GLY A CA 1
ATOM 741 C C . GLY A 1 97 ? -0.082 -0.445 16.651 1.00 74.38 97 GLY A C 1
ATOM 742 O O . GLY A 1 97 ? 0.168 -0.874 17.773 1.00 74.38 97 GLY A O 1
ATOM 743 N N . THR A 1 98 ? -0.361 0.847 16.446 1.00 76.94 98 THR A N 1
ATOM 744 C CA . THR A 1 98 ? -0.311 1.884 17.495 1.00 76.94 98 THR A CA 1
ATOM 745 C C . THR A 1 98 ? -1.647 2.097 18.209 1.00 76.94 98 THR A C 1
ATOM 747 O O . THR A 1 98 ? -1.728 2.877 19.156 1.00 76.94 98 THR A O 1
ATOM 750 N N . GLY A 1 99 ? -2.728 1.475 17.726 1.00 70.94 99 GLY A N 1
ATOM 751 C CA . GLY A 1 99 ? -4.098 1.741 18.179 1.00 70.94 99 GLY A CA 1
ATOM 752 C C . GLY A 1 99 ? -4.662 3.091 17.712 1.00 70.94 99 GLY A C 1
ATOM 753 O O . GLY A 1 99 ? -5.870 3.307 17.811 1.00 70.94 99 GLY A O 1
ATOM 754 N N . ARG A 1 100 ? -3.828 3.977 17.145 1.00 77.06 100 ARG A N 1
ATOM 755 C CA . ARG A 1 100 ? -4.282 5.154 16.399 1.00 77.06 100 ARG A CA 1
ATOM 756 C C . ARG A 1 100 ? -4.749 4.712 15.021 1.00 77.06 100 ARG A C 1
ATOM 758 O O . ARG A 1 100 ? -4.071 3.953 14.342 1.00 77.06 100 ARG A O 1
ATOM 765 N N . THR A 1 101 ? -5.912 5.200 14.612 1.00 79.12 101 THR A N 1
ATOM 766 C CA . THR A 1 101 ? -6.495 4.897 13.302 1.00 79.12 101 THR A CA 1
ATOM 767 C C . THR A 1 101 ? -6.577 6.192 12.510 1.00 79.12 101 THR A C 1
ATOM 769 O O . THR A 1 101 ? -7.012 7.208 13.053 1.00 79.12 101 THR A O 1
ATOM 772 N N . ALA A 1 102 ? -6.133 6.173 11.252 1.00 91.25 102 ALA A N 1
ATOM 773 C CA . ALA A 1 102 ? -6.366 7.302 10.359 1.00 91.25 102 ALA A CA 1
ATOM 774 C C . ALA A 1 102 ? -7.871 7.449 10.122 1.00 91.25 102 ALA A C 1
ATOM 776 O O . ALA A 1 102 ? -8.574 6.447 9.987 1.00 91.25 102 ALA A O 1
ATOM 777 N N . THR A 1 103 ? -8.377 8.679 10.078 1.00 94.56 103 THR A N 1
ATOM 778 C CA . THR A 1 103 ? -9.794 8.879 9.756 1.00 94.56 103 THR A CA 1
ATOM 779 C C . THR A 1 103 ? -10.070 8.454 8.314 1.00 94.56 103 THR A C 1
ATOM 781 O O . THR A 1 103 ? -9.173 8.453 7.466 1.00 94.56 103 THR A O 1
ATOM 784 N N . THR A 1 104 ? -11.324 8.135 8.004 1.00 95.12 104 THR A N 1
ATOM 785 C CA . THR A 1 104 ? -1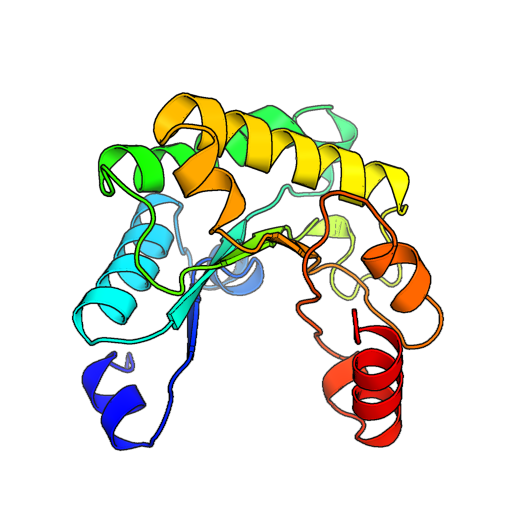1.766 7.816 6.638 1.00 95.12 104 THR A CA 1
ATOM 786 C C . THR A 1 104 ? -11.453 8.940 5.656 1.00 95.12 104 THR A C 1
ATOM 788 O O . THR A 1 104 ? -10.993 8.670 4.550 1.00 95.12 104 THR A O 1
ATOM 791 N N . ALA A 1 105 ? -11.563 10.198 6.093 1.00 96.88 105 ALA A N 1
ATOM 792 C CA . ALA A 1 105 ? -11.142 11.362 5.317 1.00 96.88 105 ALA A CA 1
ATOM 793 C C . ALA A 1 105 ? -9.627 11.385 5.033 1.00 96.88 105 ALA A C 1
ATOM 795 O O . ALA A 1 105 ? -9.228 11.698 3.917 1.00 96.88 105 ALA A O 1
ATOM 796 N N . GLN A 1 106 ? -8.780 11.029 6.007 1.00 96.94 106 GLN A N 1
ATOM 797 C CA . GLN A 1 106 ? -7.324 10.959 5.809 1.00 96.94 106 GLN A CA 1
ATOM 798 C C . GLN A 1 106 ? -6.922 9.807 4.879 1.00 96.94 106 GLN A C 1
ATOM 800 O O . GLN A 1 106 ? -6.012 9.963 4.067 1.00 96.94 106 GLN A O 1
ATOM 805 N N . ALA A 1 107 ? -7.599 8.659 4.988 1.00 97.00 107 ALA A N 1
ATOM 806 C CA . ALA A 1 107 ? -7.405 7.538 4.074 1.00 97.00 107 ALA A CA 1
ATOM 807 C C . ALA A 1 107 ? -7.817 7.923 2.644 1.00 97.00 107 ALA A C 1
ATOM 809 O O . ALA A 1 107 ? -7.028 7.781 1.712 1.00 97.00 107 ALA A O 1
ATOM 810 N N . GLU A 1 108 ? -9.014 8.486 2.478 1.00 98.12 108 GLU A N 1
ATOM 811 C CA . GLU A 1 108 ? -9.528 8.947 1.187 1.00 98.12 108 GLU A CA 1
ATOM 812 C C . GLU A 1 108 ? -8.623 10.010 0.550 1.00 98.12 108 GLU A C 1
ATOM 814 O O . GLU A 1 108 ? -8.312 9.916 -0.634 1.00 98.12 108 GLU A O 1
ATOM 819 N N . GLU A 1 109 ? -8.139 10.978 1.331 1.00 98.31 109 GLU A N 1
ATOM 820 C CA . GLU A 1 109 ? -7.211 12.022 0.883 1.00 98.31 109 GLU A CA 1
ATOM 821 C C . GLU A 1 109 ? -5.947 11.428 0.236 1.00 98.31 109 GLU A C 1
ATOM 823 O O . GLU A 1 109 ? -5.585 11.788 -0.890 1.00 98.31 109 GLU A O 1
ATOM 828 N N . ALA A 1 110 ? -5.292 10.485 0.918 1.00 98.50 110 ALA A N 1
ATOM 829 C CA . ALA A 1 110 ? -4.088 9.834 0.411 1.00 98.50 110 ALA A CA 1
ATOM 830 C C . ALA A 1 110 ? -4.378 8.944 -0.810 1.00 98.50 110 ALA A C 1
ATOM 832 O O . ALA A 1 110 ? -3.626 8.958 -1.787 1.00 98.50 110 ALA A O 1
ATOM 833 N N . HIS A 1 111 ? -5.488 8.203 -0.793 1.00 98.62 111 HIS A N 1
ATOM 834 C CA . HIS A 1 111 ? -5.885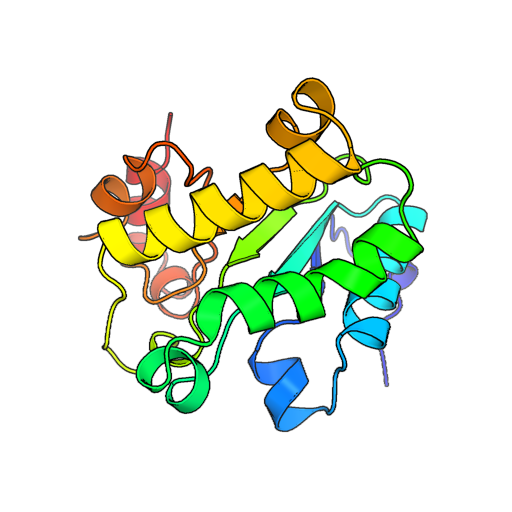 7.337 -1.903 1.00 98.62 111 HIS A CA 1
ATOM 835 C C . HIS A 1 111 ? -6.235 8.135 -3.165 1.00 98.62 111 HIS A C 1
ATOM 837 O O . HIS A 1 111 ? -5.773 7.801 -4.259 1.00 98.62 111 HIS A O 1
ATOM 843 N N . ALA A 1 112 ? -7.004 9.216 -3.023 1.00 98.56 112 ALA A N 1
ATOM 844 C CA . ALA A 1 112 ? -7.339 10.121 -4.116 1.00 98.56 112 ALA A CA 1
ATOM 845 C C . ALA A 1 112 ? -6.076 10.747 -4.724 1.00 98.56 112 ALA A C 1
ATOM 847 O O . ALA A 1 112 ? -5.964 10.874 -5.945 1.00 98.56 112 ALA A O 1
ATOM 848 N N . PHE A 1 113 ? -5.102 11.101 -3.883 1.00 98.75 113 PHE A N 1
ATOM 849 C CA . PHE A 1 113 ? -3.815 11.612 -4.335 1.00 98.75 113 PHE A CA 1
ATOM 850 C C . PHE A 1 113 ? -3.022 10.571 -5.142 1.00 98.75 113 PHE A C 1
ATOM 852 O O . PHE A 1 113 ? -2.587 10.864 -6.257 1.00 98.75 113 PHE A O 1
ATOM 859 N N . LEU A 1 114 ? -2.903 9.334 -4.646 1.00 98.69 114 LEU A N 1
ATOM 860 C CA . LEU A 1 114 ? -2.241 8.241 -5.372 1.00 98.69 114 LEU A CA 1
ATOM 861 C C . LEU A 1 114 ? -2.902 7.964 -6.723 1.00 98.69 114 LEU A C 1
ATOM 863 O O . LEU A 1 114 ? -2.204 7.759 -7.719 1.00 98.69 114 LEU A O 1
ATOM 867 N N . ARG A 1 115 ? -4.238 8.003 -6.788 1.00 98.44 115 ARG A N 1
ATOM 868 C CA . ARG A 1 115 ? -4.946 7.879 -8.065 1.00 98.44 115 ARG A CA 1
ATOM 869 C C . ARG A 1 115 ? -4.579 8.995 -9.023 1.00 98.44 115 ARG A C 1
ATOM 871 O O . ARG A 1 115 ? -4.192 8.681 -10.139 1.00 98.44 115 ARG A O 1
ATOM 878 N N . LYS A 1 116 ? -4.596 10.259 -8.593 1.00 98.50 116 LYS A N 1
ATOM 879 C CA . LYS A 1 116 ? -4.183 11.389 -9.446 1.00 98.50 116 LYS A CA 1
ATOM 880 C C . LYS A 1 116 ? -2.760 11.224 -9.983 1.00 98.50 116 LYS A C 1
ATOM 882 O O . LYS A 1 116 ? -2.526 11.490 -11.159 1.00 98.50 116 LYS A O 1
ATOM 887 N N . LEU A 1 117 ? -1.826 10.738 -9.161 1.00 98.38 117 LEU A N 1
ATOM 888 C CA . LEU A 1 117 ? -0.463 10.443 -9.613 1.00 98.38 117 LEU A CA 1
ATOM 889 C C . LEU A 1 117 ? -0.438 9.363 -10.702 1.00 98.38 117 LEU A C 1
ATOM 891 O O . LEU A 1 117 ? 0.219 9.530 -11.731 1.00 98.38 117 LEU A O 1
ATOM 895 N N . MET A 1 118 ? -1.174 8.267 -10.503 1.00 98.31 118 MET A N 1
ATOM 896 C CA . MET A 1 118 ? -1.283 7.200 -11.500 1.00 98.31 118 MET A CA 1
ATOM 897 C C . MET A 1 118 ? -1.999 7.669 -12.771 1.00 98.31 118 MET A C 1
ATOM 899 O O . MET A 1 118 ? -1.588 7.295 -13.864 1.00 98.31 118 MET A O 1
ATOM 903 N N . GLU A 1 119 ? -3.033 8.504 -12.661 1.00 98.12 119 GLU A N 1
ATOM 904 C CA . GLU A 1 119 ? -3.743 9.082 -13.806 1.00 98.12 119 GLU A CA 1
ATOM 905 C C . GLU A 1 119 ? -2.830 9.986 -14.632 1.00 98.12 119 GLU A C 1
ATOM 907 O O . GLU A 1 119 ? -2.802 9.866 -15.856 1.00 98.12 119 GLU A O 1
ATOM 912 N N . ALA A 1 120 ? -2.040 10.836 -13.974 1.00 98.00 120 ALA A N 1
ATOM 913 C CA . ALA A 1 120 ? -1.067 11.692 -14.643 1.00 98.00 120 ALA A CA 1
ATOM 914 C C . ALA A 1 120 ? 0.013 10.878 -15.373 1.00 98.00 120 ALA A C 1
ATOM 916 O O . ALA A 1 120 ? 0.472 11.278 -16.443 1.00 98.00 120 ALA A O 1
ATOM 917 N N . LYS A 1 121 ? 0.416 9.728 -14.814 1.00 97.62 121 LYS A N 1
ATOM 918 C CA . LYS A 1 121 ? 1.486 8.899 -15.378 1.00 97.62 121 LYS A CA 1
ATOM 919 C C . LYS A 1 121 ? 1.016 7.905 -16.445 1.00 97.62 121 LYS A C 1
ATOM 921 O O . LYS A 1 121 ? 1.691 7.749 -17.460 1.00 97.62 121 LYS A O 1
ATOM 926 N N . TRP A 1 122 ? -0.076 7.191 -16.196 1.00 97.62 122 TRP A N 1
ATOM 927 C CA . TRP A 1 122 ? -0.542 6.061 -17.012 1.00 97.62 122 TRP A CA 1
ATOM 928 C C . TRP A 1 122 ? -1.875 6.332 -17.725 1.00 97.62 122 TRP A C 1
ATOM 930 O O . TRP A 1 122 ? -2.318 5.514 -18.531 1.00 97.62 122 TRP A O 1
ATOM 940 N N . GLY A 1 123 ? -2.519 7.469 -17.455 1.00 97.88 123 GLY A N 1
ATOM 941 C CA . GLY A 1 123 ? -3.847 7.801 -17.962 1.00 97.88 123 GLY A CA 1
ATOM 942 C C . GLY A 1 123 ? -4.976 7.179 -17.135 1.00 97.88 123 GLY A C 1
ATOM 943 O O . GLY A 1 123 ? -4.816 6.158 -16.461 1.00 97.88 123 GLY A O 1
ATOM 944 N N . SER A 1 124 ? -6.162 7.788 -17.206 1.00 95.75 124 SER A N 1
ATOM 945 C CA . SER A 1 124 ? -7.293 7.440 -16.334 1.00 95.75 124 SER A CA 1
ATOM 946 C C . SER A 1 124 ? -7.779 5.999 -16.476 1.00 95.75 124 SER A C 1
ATOM 948 O O . SER A 1 124 ? -8.205 5.395 -15.496 1.00 95.75 124 SER A O 1
ATOM 950 N N . ALA A 1 125 ? -7.721 5.420 -17.679 1.00 95.06 125 ALA A N 1
ATOM 951 C CA . ALA A 1 125 ? -8.146 4.037 -17.889 1.00 95.06 125 ALA A CA 1
ATOM 952 C C . ALA A 1 125 ? -7.245 3.039 -17.144 1.00 95.06 125 ALA A C 1
ATOM 954 O O . ALA A 1 125 ? -7.752 2.155 -16.459 1.00 95.06 125 ALA A O 1
ATOM 955 N N . ALA A 1 126 ? -5.926 3.218 -17.236 1.00 95.06 126 ALA A N 1
ATOM 956 C CA . ALA A 1 126 ? -4.956 2.348 -16.582 1.00 95.06 126 ALA A CA 1
ATOM 957 C C . ALA A 1 126 ? -4.955 2.544 -15.058 1.00 95.06 126 ALA A C 1
ATOM 959 O O . ALA A 1 126 ? -4.951 1.566 -14.315 1.00 95.06 126 ALA A O 1
ATOM 960 N N . ALA A 1 127 ? -5.036 3.794 -14.589 1.00 95.38 127 ALA A N 1
ATOM 961 C CA . ALA A 1 127 ? -5.072 4.115 -13.163 1.00 95.38 127 ALA A CA 1
ATOM 962 C C . ALA A 1 127 ? -6.282 3.499 -12.441 1.00 95.38 127 ALA A C 1
ATOM 964 O O . ALA A 1 127 ? -6.136 2.993 -11.332 1.00 95.38 127 ALA A O 1
ATOM 965 N N . ARG A 1 128 ? -7.462 3.471 -13.081 1.00 93.88 128 ARG A N 1
ATOM 966 C CA . ARG A 1 128 ? -8.659 2.804 -12.533 1.00 93.88 128 ARG A CA 1
ATOM 967 C C . ARG A 1 128 ? -8.505 1.289 -12.385 1.00 93.88 128 ARG A C 1
ATOM 969 O O . ARG A 1 128 ? -9.215 0.697 -11.582 1.00 93.88 128 ARG A O 1
ATOM 976 N N . GLY A 1 129 ? -7.616 0.667 -13.159 1.00 95.00 129 GLY A N 1
ATOM 977 C CA . GLY A 1 129 ? -7.338 -0.767 -13.063 1.00 95.00 129 GLY A CA 1
ATOM 978 C C . GLY A 1 129 ? -6.456 -1.149 -11.871 1.00 95.00 129 GLY A C 1
ATOM 979 O O . GLY A 1 129 ? -6.402 -2.323 -11.508 1.00 95.00 129 GLY A O 1
ATOM 980 N N . VAL A 1 130 ? -5.769 -0.181 -11.253 1.00 97.44 130 VAL A N 1
ATOM 981 C CA . VAL A 1 130 ? -4.914 -0.419 -10.085 1.00 97.44 130 VAL A CA 1
ATOM 982 C C . VAL A 1 130 ? -5.741 -0.286 -8.816 1.00 97.44 130 VAL A C 1
ATOM 984 O O . VAL A 1 130 ? -6.334 0.760 -8.559 1.00 97.44 130 VAL A O 1
ATOM 987 N N . ARG A 1 131 ? -5.739 -1.340 -7.996 1.00 97.88 131 ARG A N 1
ATOM 988 C CA . ARG A 1 131 ? -6.389 -1.315 -6.681 1.00 97.88 131 ARG A CA 1
ATOM 989 C C . ARG A 1 131 ? -5.507 -0.592 -5.671 1.00 97.88 131 ARG A C 1
ATOM 991 O O . ARG A 1 131 ? -4.322 -0.909 -5.565 1.00 97.88 131 ARG A O 1
ATOM 998 N N . VAL A 1 132 ? -6.093 0.311 -4.896 1.00 98.19 132 VAL A N 1
ATOM 999 C CA . VAL A 1 132 ? -5.453 1.021 -3.786 1.00 98.19 132 VAL A CA 1
ATOM 1000 C C . VAL A 1 132 ? -6.089 0.560 -2.477 1.00 98.19 132 VAL A C 1
ATOM 1002 O O . VAL A 1 132 ? -7.233 0.891 -2.158 1.00 98.19 132 VAL A O 1
ATOM 1005 N N . LEU A 1 133 ? -5.339 -0.250 -1.735 1.00 98.00 133 LEU A N 1
ATOM 1006 C CA . LEU A 1 133 ? -5.739 -0.836 -0.462 1.00 98.00 133 LEU A CA 1
ATOM 1007 C C . LEU A 1 133 ? -5.353 0.092 0.690 1.00 98.00 133 LEU A C 1
ATOM 1009 O O . LEU A 1 133 ? -4.280 0.693 0.664 1.00 98.00 133 LEU A O 1
ATOM 1013 N N . TYR A 1 134 ? -6.187 0.165 1.722 1.00 96.81 134 TYR A N 1
ATOM 1014 C CA . TYR A 1 134 ? -5.825 0.814 2.979 1.00 96.81 134 TYR A CA 1
ATOM 1015 C C . TYR A 1 134 ? -5.136 -0.193 3.912 1.00 96.81 134 TYR A C 1
ATOM 1017 O O . TYR A 1 134 ? -5.707 -1.235 4.230 1.00 96.81 134 TYR A O 1
ATOM 1025 N N . GLY A 1 135 ? -3.915 0.108 4.350 1.00 95.56 135 GLY A N 1
ATOM 1026 C CA . GLY A 1 135 ? -3.058 -0.767 5.161 1.00 95.56 135 GLY A CA 1
ATOM 1027 C C . GLY A 1 135 ? -2.798 -0.283 6.591 1.00 95.56 135 GLY A C 1
ATOM 1028 O O . GLY A 1 135 ? -1.807 -0.672 7.199 1.00 95.56 135 GLY A O 1
ATOM 1029 N N . GLY A 1 136 ? -3.635 0.611 7.128 1.00 92.06 136 GLY A N 1
ATOM 1030 C CA . GLY A 1 136 ? -3.537 1.054 8.526 1.00 92.06 136 GLY A CA 1
ATOM 1031 C C . GLY A 1 136 ? -4.245 0.117 9.518 1.00 92.06 136 GLY A C 1
ATOM 1032 O O . GLY A 1 136 ? -4.445 -1.070 9.264 1.00 92.06 136 GLY A O 1
ATOM 1033 N N . SER A 1 137 ? -4.660 0.651 10.672 1.00 92.06 137 SER A N 1
ATOM 1034 C CA . SER A 1 137 ? -5.397 -0.103 11.702 1.00 92.06 137 SER A CA 1
ATOM 1035 C C . SER A 1 137 ? -6.831 -0.451 11.260 1.00 92.06 137 SER A C 1
ATOM 1037 O O . SER A 1 137 ? -7.792 0.243 11.600 1.00 92.06 137 SER A O 1
ATOM 1039 N N . VAL A 1 138 ? -6.977 -1.560 10.535 1.00 92.12 138 VAL A N 1
ATOM 1040 C CA . VAL A 1 138 ? -8.269 -2.129 10.114 1.00 92.12 138 VAL A CA 1
ATOM 1041 C C . VAL A 1 138 ? -8.800 -3.102 11.162 1.00 92.12 138 VAL A C 1
ATOM 1043 O O . VAL A 1 138 ? -8.068 -3.964 11.653 1.00 92.12 138 VAL A O 1
ATOM 1046 N N . LYS A 1 139 ? -10.086 -2.971 11.483 1.00 92.06 139 LYS A N 1
ATOM 1047 C CA . LYS A 1 139 ? -10.826 -3.818 12.422 1.00 92.06 139 LYS A CA 1
ATOM 1048 C C . LYS A 1 139 ? -12.239 -4.085 11.886 1.00 92.06 139 LYS A C 1
ATOM 1050 O O . LYS A 1 139 ? -12.702 -3.327 11.029 1.00 92.06 139 LYS A O 1
ATOM 1055 N N . PRO A 1 140 ? -12.956 -5.105 12.389 1.00 93.75 140 PRO A N 1
ATOM 1056 C CA . PRO A 1 140 ? -14.339 -5.356 11.985 1.00 93.75 140 PRO A CA 1
ATOM 1057 C C . PRO A 1 140 ? -15.242 -4.120 12.090 1.00 93.75 140 PRO A C 1
ATOM 1059 O O . PRO A 1 140 ? -16.096 -3.907 11.234 1.00 93.75 140 PRO A O 1
ATOM 1062 N N . GLU A 1 141 ? -15.017 -3.270 13.095 1.00 92.19 141 GLU A N 1
ATOM 1063 C CA . GLU A 1 141 ? -15.879 -2.121 13.387 1.00 92.19 141 GLU A CA 1
ATOM 1064 C C . GLU A 1 141 ? -15.698 -0.955 12.405 1.00 92.19 141 GLU A C 1
ATOM 1066 O O . GLU A 1 141 ? -16.609 -0.144 12.267 1.00 92.19 141 GLU A O 1
ATOM 1071 N N . ASN A 1 142 ? -14.545 -0.849 11.730 1.00 92.00 142 ASN A N 1
ATOM 1072 C CA . ASN A 1 142 ? -14.237 0.274 10.832 1.00 92.00 142 ASN A CA 1
ATOM 1073 C C . ASN A 1 142 ? -14.077 -0.125 9.357 1.00 92.00 142 ASN A C 1
ATOM 1075 O O . ASN A 1 142 ? -14.047 0.751 8.492 1.00 92.00 142 ASN A O 1
ATOM 1079 N N . ALA A 1 143 ? -13.994 -1.425 9.053 1.00 92.56 143 ALA A N 1
ATOM 1080 C CA . ALA A 1 143 ? -13.733 -1.914 7.703 1.00 92.56 143 ALA A CA 1
ATOM 1081 C C . ALA A 1 143 ? -14.777 -1.420 6.692 1.00 92.56 143 ALA A C 1
ATOM 1083 O O . ALA A 1 143 ? -14.405 -0.926 5.632 1.00 92.56 143 ALA A O 1
ATOM 1084 N N . ALA A 1 144 ? -16.068 -1.486 7.034 1.00 92.75 144 ALA A N 1
ATOM 1085 C CA . ALA A 1 144 ? -17.144 -1.043 6.146 1.00 92.75 144 ALA A CA 1
ATOM 1086 C C . ALA A 1 144 ? -17.076 0.466 5.846 1.00 92.75 144 ALA A C 1
ATOM 1088 O O . ALA A 1 144 ? -17.288 0.882 4.710 1.00 92.75 144 ALA A O 1
ATOM 1089 N N . GLU A 1 145 ? -16.739 1.288 6.845 1.00 93.19 145 GLU A N 1
ATOM 1090 C CA . GLU A 1 145 ? -16.616 2.738 6.673 1.00 93.19 145 GLU A CA 1
ATOM 1091 C C . GLU A 1 145 ? -15.409 3.089 5.790 1.00 93.19 145 GLU A C 1
ATOM 1093 O O . GLU A 1 145 ? -15.548 3.855 4.839 1.00 93.19 145 GLU A O 1
ATOM 1098 N N . LEU A 1 146 ? -14.250 2.462 6.029 1.00 93.44 146 LEU A N 1
ATOM 1099 C CA . LEU A 1 146 ? -13.055 2.619 5.189 1.00 93.44 146 LEU A CA 1
ATOM 1100 C C . LEU A 1 146 ? -13.318 2.191 3.742 1.00 93.44 146 LEU A C 1
ATOM 1102 O O . LEU A 1 146 ? -12.958 2.907 2.813 1.00 93.44 146 LEU A O 1
ATOM 1106 N N . MET A 1 147 ? -13.989 1.056 3.550 1.00 91.88 147 MET A N 1
ATOM 1107 C CA . MET A 1 147 ? -14.358 0.543 2.229 1.00 91.88 147 MET A CA 1
ATOM 1108 C C . MET A 1 147 ? -15.442 1.378 1.542 1.00 91.88 147 MET A C 1
ATOM 1110 O O . MET A 1 147 ? -15.613 1.269 0.331 1.00 91.88 147 MET A O 1
ATOM 1114 N N . SER A 1 148 ? -16.174 2.219 2.280 1.00 93.38 148 SER A N 1
ATOM 1115 C CA . SER A 1 148 ? -17.160 3.134 1.699 1.00 93.38 148 SER A CA 1
ATOM 1116 C C . SER A 1 148 ? -16.513 4.327 0.990 1.00 93.38 148 SER A C 1
ATOM 1118 O O . SER A 1 148 ? -17.132 4.901 0.090 1.00 93.38 148 SER A O 1
ATOM 1120 N N . CYS A 1 149 ? -15.257 4.652 1.318 1.00 95.31 149 CYS A N 1
ATOM 1121 C CA . CYS A 1 149 ? -14.515 5.725 0.668 1.00 95.31 149 CYS A CA 1
ATOM 1122 C C . CYS A 1 149 ? -14.426 5.493 -0.857 1.00 95.31 149 CYS A C 1
ATOM 1124 O O . CYS A 1 149 ? -14.191 4.360 -1.298 1.00 95.31 149 CYS A O 1
ATOM 1126 N N . PRO A 1 150 ? -14.616 6.538 -1.687 1.00 95.81 150 PRO A N 1
ATOM 1127 C CA . PRO A 1 150 ? -14.604 6.406 -3.144 1.00 95.81 150 PRO A CA 1
ATOM 1128 C C . PRO A 1 150 ? -13.326 5.786 -3.706 1.00 95.81 150 PRO A C 1
ATOM 1130 O O . PRO A 1 150 ? -13.393 5.017 -4.662 1.00 95.81 150 PRO A O 1
ATOM 1133 N N . ASN A 1 151 ? -12.170 6.112 -3.120 1.00 97.25 151 ASN A N 1
ATOM 1134 C CA . ASN A 1 151 ? -10.874 5.717 -3.653 1.00 97.25 151 ASN A CA 1
ATOM 1135 C C . ASN A 1 151 ? -10.215 4.555 -2.892 1.00 97.25 151 ASN A C 1
ATOM 1137 O O . ASN A 1 151 ? -9.107 4.155 -3.258 1.00 97.25 151 ASN A O 1
ATOM 1141 N N . VAL A 1 152 ? -10.889 3.968 -1.901 1.00 96.62 152 VAL A N 1
ATOM 1142 C CA . VAL A 1 152 ? -10.436 2.763 -1.191 1.00 96.62 152 VAL A CA 1
ATOM 1143 C C . VAL A 1 152 ? -11.029 1.521 -1.862 1.00 96.62 152 VAL A C 1
ATOM 1145 O O . VAL A 1 152 ? -12.242 1.323 -1.863 1.00 96.62 152 VAL A O 1
ATOM 1148 N N . ASP A 1 153 ? -10.166 0.675 -2.435 1.00 96.56 153 ASP A N 1
ATOM 1149 C CA . ASP A 1 153 ? -10.574 -0.534 -3.178 1.00 96.56 153 ASP A CA 1
ATOM 1150 C C . ASP A 1 153 ? -10.517 -1.819 -2.340 1.00 96.56 153 ASP A C 1
ATOM 1152 O O . ASP A 1 153 ? -10.837 -2.905 -2.823 1.00 96.56 153 ASP A O 1
ATOM 1156 N N . GLY A 1 154 ? -10.023 -1.730 -1.109 1.00 95.75 154 GLY A N 1
ATOM 1157 C CA . GLY A 1 154 ? -9.728 -2.886 -0.278 1.00 95.75 154 GLY A CA 1
ATOM 1158 C C . GLY A 1 154 ? -8.930 -2.512 0.960 1.00 95.75 154 GLY A C 1
ATOM 1159 O O . GLY A 1 154 ? -8.571 -1.353 1.172 1.00 95.75 154 GLY A O 1
ATOM 1160 N N . VAL A 1 155 ? -8.598 -3.526 1.751 1.00 95.44 155 VAL A N 1
ATOM 1161 C CA . VAL A 1 155 ? -7.791 -3.390 2.964 1.00 95.44 155 VAL A CA 1
ATOM 1162 C C . VAL A 1 155 ? -6.638 -4.391 2.976 1.00 95.44 155 VAL A C 1
ATOM 1164 O O . VAL A 1 155 ? -6.776 -5.516 2.492 1.00 95.44 155 VAL A O 1
ATOM 1167 N N . LEU A 1 156 ? -5.506 -3.985 3.546 1.00 95.56 156 LEU A N 1
ATOM 1168 C CA . LEU A 1 156 ? -4.396 -4.857 3.918 1.00 95.56 156 LEU A CA 1
ATOM 1169 C C . LEU A 1 156 ? -4.380 -4.959 5.447 1.00 95.56 156 LEU A C 1
ATOM 1171 O O . LEU A 1 156 ? -4.076 -3.994 6.140 1.00 95.56 156 LEU A O 1
ATOM 1175 N N . VAL A 1 157 ? -4.780 -6.115 5.975 1.00 94.44 157 VAL A N 1
ATOM 1176 C CA . VAL A 1 157 ? -5.064 -6.291 7.406 1.00 94.44 157 VAL A CA 1
ATOM 1177 C C . VAL A 1 157 ? -3.890 -6.974 8.101 1.00 94.44 157 VAL A C 1
ATOM 1179 O O . VAL A 1 157 ? -3.484 -8.057 7.692 1.00 94.44 157 VAL A O 1
ATOM 1182 N N . GLY A 1 158 ? -3.378 -6.346 9.162 1.00 93.56 158 GLY A N 1
ATOM 1183 C CA . GLY A 1 158 ? -2.370 -6.917 10.062 1.00 93.56 158 GLY A CA 1
ATOM 1184 C C . GLY A 1 158 ? -3.003 -7.753 11.178 1.00 93.56 158 GLY A C 1
ATOM 1185 O O . GLY A 1 158 ? -3.700 -8.721 10.919 1.00 93.56 158 GLY A O 1
ATOM 1186 N N . GLY A 1 159 ? -2.814 -7.362 12.444 1.00 92.44 159 GLY A N 1
ATOM 1187 C CA . GLY A 1 159 ? -3.206 -8.176 13.609 1.00 92.44 159 GLY A CA 1
ATOM 1188 C C . GLY A 1 159 ? -4.656 -8.692 13.624 1.00 92.44 159 GLY A C 1
ATOM 1189 O O . GLY A 1 159 ? -4.897 -9.810 14.069 1.00 92.44 159 GLY A O 1
ATOM 1190 N N . ALA A 1 160 ? -5.617 -7.940 13.077 1.00 92.50 160 ALA A N 1
ATOM 1191 C CA . ALA A 1 160 ? -7.016 -8.370 12.997 1.00 92.50 160 ALA A CA 1
ATOM 1192 C C . ALA A 1 160 ? -7.260 -9.540 12.017 1.00 92.50 160 ALA A C 1
ATOM 1194 O O . ALA A 1 160 ? -8.355 -10.104 12.015 1.00 92.50 160 ALA A O 1
ATOM 1195 N N . SER A 1 161 ? -6.265 -9.921 11.206 1.00 95.12 161 SER A N 1
ATOM 1196 C CA . SER A 1 161 ? -6.310 -11.100 10.334 1.00 95.12 161 SER A CA 1
ATOM 1197 C C . SER A 1 161 ? -5.907 -12.398 11.039 1.00 95.12 161 SER A C 1
ATOM 1199 O O . SER A 1 161 ? -6.051 -13.465 10.449 1.00 95.12 161 SER A O 1
ATOM 1201 N N . LEU A 1 162 ? -5.355 -12.324 12.256 1.00 96.06 162 LEU A N 1
ATOM 1202 C CA . LEU A 1 162 ? -4.859 -13.497 12.987 1.00 96.06 162 LEU A CA 1
ATOM 1203 C C . LEU A 1 162 ? -5.992 -14.302 13.634 1.00 96.06 162 LEU A C 1
ATOM 1205 O O . LEU A 1 162 ? -5.861 -15.508 13.817 1.00 96.06 162 LEU A O 1
ATOM 1209 N N . GLU A 1 163 ? -7.117 -13.648 13.925 1.00 96.50 163 GLU A N 1
ATOM 1210 C CA . GLU A 1 163 ? -8.314 -14.275 14.479 1.00 96.50 163 GLU A CA 1
ATOM 1211 C C . GLU A 1 163 ? -9.352 -14.514 13.378 1.00 96.50 163 GLU A C 1
ATOM 1213 O O . GLU A 1 163 ? -9.834 -13.569 12.748 1.00 96.50 163 GLU A O 1
ATOM 1218 N N . ALA A 1 164 ? -9.744 -15.775 13.169 1.00 97.12 164 ALA A N 1
ATOM 1219 C CA . ALA A 1 164 ? -10.619 -16.171 12.061 1.00 97.12 164 ALA A CA 1
ATOM 1220 C C . ALA A 1 164 ? -11.957 -15.410 12.048 1.00 97.12 164 ALA A C 1
ATOM 1222 O O . ALA A 1 164 ? -12.400 -14.956 10.994 1.00 97.12 164 ALA A O 1
ATOM 1223 N N . ALA A 1 165 ? -12.580 -15.226 13.216 1.00 96.75 165 ALA A N 1
ATOM 1224 C CA . ALA A 1 165 ? -13.842 -14.496 13.336 1.00 96.75 165 ALA A CA 1
ATOM 1225 C C . ALA A 1 165 ? -13.698 -13.019 12.929 1.00 96.75 165 ALA A C 1
ATOM 1227 O O . ALA A 1 165 ? -14.544 -12.489 12.212 1.00 96.75 165 ALA A O 1
ATOM 1228 N N . SER A 1 166 ? -12.598 -12.378 13.336 1.00 95.81 166 SER A N 1
ATOM 1229 C CA . SER A 1 166 ? -12.290 -10.990 12.977 1.00 95.81 166 SER A CA 1
ATOM 1230 C C . SER A 1 166 ? -12.023 -10.856 11.477 1.00 95.81 166 SER A C 1
ATOM 1232 O O . SER A 1 166 ? -12.602 -9.993 10.816 1.00 95.81 166 SER A O 1
ATOM 1234 N N . PHE A 1 167 ? -11.213 -11.753 10.910 1.00 96.38 167 PHE A N 1
ATOM 1235 C CA . PHE A 1 167 ? -10.905 -11.740 9.483 1.00 96.38 167 PHE A CA 1
ATOM 1236 C C . PHE A 1 167 ? -12.156 -11.937 8.615 1.00 96.38 167 PHE A C 1
ATOM 1238 O O . PHE A 1 167 ? -12.359 -11.197 7.652 1.00 96.38 167 PHE A O 1
ATOM 1245 N N . LEU A 1 168 ? -13.029 -12.883 8.982 1.00 95.44 168 LEU A N 1
ATOM 1246 C CA . LEU A 1 168 ? -14.298 -13.116 8.286 1.00 95.44 168 LEU A CA 1
ATOM 1247 C C . LEU A 1 168 ? -15.244 -11.914 8.386 1.00 95.44 168 LEU A C 1
ATOM 1249 O O . LEU A 1 168 ? -15.882 -11.570 7.394 1.00 95.44 168 LEU A O 1
ATOM 1253 N N . ALA A 1 169 ? -15.314 -11.255 9.546 1.00 94.69 169 ALA A N 1
ATOM 1254 C CA . ALA A 1 169 ? -16.137 -10.061 9.720 1.00 94.69 169 ALA A CA 1
ATOM 1255 C C . ALA A 1 169 ? -15.652 -8.895 8.839 1.00 94.69 169 ALA A C 1
ATOM 1257 O O . ALA A 1 169 ? -16.463 -8.243 8.180 1.00 94.69 169 ALA A O 1
ATOM 1258 N N . ILE A 1 170 ? -14.333 -8.680 8.756 1.00 94.81 170 ILE A N 1
ATOM 1259 C CA . ILE A 1 170 ? -13.738 -7.684 7.852 1.00 94.81 170 ILE A CA 1
ATOM 1260 C C . ILE A 1 170 ? -14.038 -8.034 6.389 1.00 94.81 170 ILE A C 1
ATOM 1262 O O . ILE A 1 170 ? -14.469 -7.168 5.630 1.00 94.81 170 ILE A O 1
ATOM 1266 N N . ALA A 1 171 ? -13.852 -9.298 5.996 1.00 91.44 171 ALA A N 1
ATOM 1267 C CA . ALA A 1 171 ? -14.111 -9.750 4.632 1.00 91.44 171 ALA A CA 1
ATOM 1268 C C . ALA A 1 171 ? -15.589 -9.592 4.234 1.00 91.44 171 ALA A C 1
ATOM 1270 O O . ALA A 1 171 ? -15.876 -9.166 3.117 1.00 91.44 171 ALA A O 1
ATOM 1271 N N . ALA A 1 172 ? -16.524 -9.872 5.147 1.00 87.50 172 ALA A N 1
ATOM 1272 C CA . ALA A 1 172 ? -17.956 -9.686 4.918 1.00 87.50 172 ALA A CA 1
ATOM 1273 C C . ALA A 1 172 ? -18.326 -8.208 4.710 1.00 87.50 172 ALA A C 1
ATOM 1275 O O . ALA A 1 172 ? -19.155 -7.898 3.857 1.00 87.50 172 ALA A O 1
ATOM 1276 N N . GLY A 1 173 ? -17.679 -7.294 5.441 1.00 76.94 173 GLY A N 1
ATOM 1277 C CA . GLY A 1 173 ? -17.840 -5.849 5.253 1.00 76.94 173 GLY A CA 1
ATOM 1278 C C . GLY A 1 173 ? -17.166 -5.291 3.991 1.00 76.94 173 GLY A C 1
ATOM 1279 O O . GLY A 1 173 ? -17.409 -4.140 3.639 1.00 76.94 173 GLY A O 1
ATOM 1280 N N . ALA A 1 174 ? -16.329 -6.085 3.314 1.00 69.19 174 ALA A N 1
ATOM 1281 C CA . ALA A 1 174 ? -15.549 -5.678 2.145 1.00 69.19 174 ALA A CA 1
ATOM 1282 C C . ALA A 1 174 ? -16.171 -6.088 0.794 1.00 69.19 174 ALA A C 1
ATOM 1284 O O . ALA A 1 174 ? -15.572 -5.827 -0.250 1.00 69.19 174 ALA A O 1
ATOM 1285 N N . VAL A 1 175 ? -17.349 -6.726 0.785 1.00 58.59 175 VAL A N 1
ATOM 1286 C CA . VAL A 1 175 ? -18.041 -7.115 -0.455 1.00 58.59 175 VAL A CA 1
ATOM 1287 C C . VAL A 1 175 ? -18.709 -5.883 -1.080 1.00 58.59 175 VAL A C 1
ATOM 1289 O O . VAL A 1 175 ? -19.692 -5.369 -0.548 1.00 58.59 175 VAL A O 1
ATOM 1292 N N . ARG A 1 176 ? -18.159 -5.418 -2.206 1.00 55.22 176 ARG A N 1
ATOM 1293 C CA . ARG A 1 176 ? -18.774 -4.463 -3.142 1.00 55.22 176 ARG A CA 1
ATOM 1294 C C . ARG A 1 176 ? -19.198 -5.188 -4.413 1.00 55.22 176 ARG A C 1
ATOM 1296 O O . ARG A 1 176 ? -18.434 -6.079 -4.850 1.00 55.22 176 ARG A O 1
#

Solvent-accessible surface area (backbone atoms only — not comparable to full-atom values): 9440 Å² total; per-residue (Å²): 135,84,82,51,59,66,59,43,41,75,75,66,49,56,67,44,83,20,41,42,67,66,45,34,72,77,67,70,47,43,55,60,56,20,39,52,47,26,52,52,29,35,77,75,71,25,28,19,34,41,33,44,60,31,47,54,74,36,49,80,68,72,35,40,66,63,44,46,51,60,51,43,44,52,43,60,74,75,36,84,53,82,62,79,74,32,30,39,26,47,25,47,50,58,14,50,91,62,86,42,59,73,50,59,66,58,51,32,54,53,34,47,48,53,45,52,54,36,26,76,68,49,34,64,75,55,30,70,70,46,41,36,19,44,32,33,60,54,41,56,92,47,32,43,62,44,47,63,32,91,46,31,69,44,72,45,63,58,80,45,53,76,42,67,72,43,33,52,45,28,54,64,46,61,73,126

Foldseek 3Di:
DDDALVNCVVVPAQEDEFQPPCCCVPVVRDLQNRLVRQVRNVVVPHAYEYEFFDEPVCVVVVNTLVRLCVSCVNNLVVDQADRPNYEYEYEHVNQAPPVDDDDLVRLLVSLVSNLVVNCVRHNNVRSVNYAYAYEGADWLVCLLVNLVRPRHQYYDHDPLCVDPVGVVSSVVSNDD

Radius of gyration: 15.57 Å; Cα contacts (8 Å, |Δi|>4): 287; chains: 1; bounding box: 38×42×37 Å

Mean predicted aligned error: 3.08 Å

pLDDT: mean 94.4, std 6.3, range [55.22, 98.75]

Secondary structure (DSSP, 8-state):
-PPPHHHHHHTT--EEEES-HHHHHHH---HHHHHHHHHHHHHTT-EEEEEE---HHHHHTT-HHHHHHHHHHHHHHH-SSPPTT-EEEE--GGGSSSS----HHHHHHHHHHHHHHHHHHH-HHHHHHSEEEE-SS--HHHHHHHHHSTT--EE--SGGGSSHHHHHHHHHHT--

Nearest PDB structures (foldseek):
  7rpn-assembly1_A-2  TM=9.386E-01  e=5.806E-18  Bacteroides thetaiotaomicron
  6nee-assembly1_A  TM=9.631E-01  e=6.988E-17  synthetic construct
  4gnj-assembly1_A-2  TM=9.570E-01  e=2.278E-16  Leishmania sp. 'siamensis'
  4jeq-assembly5_J  TM=9.572E-01  e=8.950E-16  Trypanosoma cruzi
  2x16-assembly2_B  TM=9.465E-01  e=9.512E-15  Trypanosoma brucei brucei

Sequence (176 aa):
GEVSPGQAREAGAVFALAGHSERRQFFGETDDSAVRRALGAHTRGMRAVFCLGERLDERDSGRTFQVLERQMAPLFAQAPAPPEGFSLAYEPVWAIGTGRTATTAQAEEAHAFLRKLMEAKWGSAAARGVRVLYGGSVKPENAAELMSCPNVDGVLVGGASLEAASFLAIAAGAVR